Protein AF-A0A3D0NYT5-F1 (afdb_monomer)

Radius of gyration: 28.52 Å; Cα contacts (8 Å, |Δi|>4): 152; chains: 1; bounding box: 55×49×82 Å

Foldseek 3Di:
DCVVPVLQLVVLQVVLVVCVVVVPCLPSSLVSLVSSCVSPPPPLVSLQVNLLSCLVVVVLVSSLVSLVVQLVPPPDPVSVVSSVVSNVSSVVSNVVVVVVVCVVVPNPPPPPDDDDDPPQPDDDDDPPDDDDPVNVVVVVVVSVVVVVVVPDDDADVPDDDDDDDFPDWDDDPPDIDTD

Mean predicted aligned error: 15.42 Å

Structure (mmCIF, N/CA/C/O backbone):
data_AF-A0A3D0NYT5-F1
#
_entry.id   AF-A0A3D0NYT5-F1
#
loop_
_atom_site.group_PDB
_a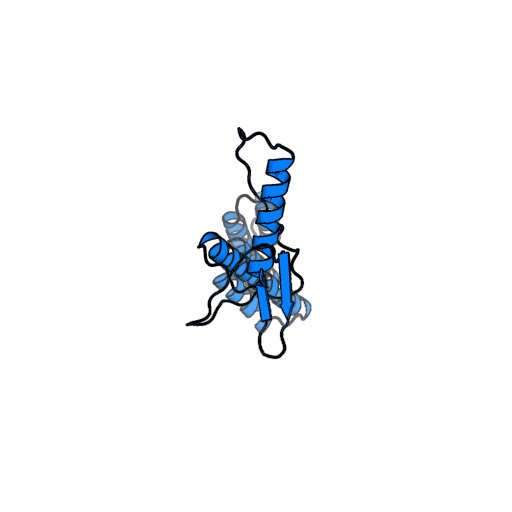tom_site.id
_atom_site.type_symbol
_atom_site.label_atom_id
_atom_site.label_alt_id
_atom_site.label_comp_id
_atom_site.label_asym_id
_atom_site.label_entity_id
_atom_site.label_seq_id
_atom_site.pdbx_PDB_ins_code
_atom_site.Cartn_x
_atom_site.Cartn_y
_atom_site.Cartn_z
_atom_site.occupancy
_atom_site.B_iso_or_equiv
_atom_site.auth_seq_id
_atom_site.auth_comp_id
_atom_site.auth_asym_id
_atom_site.auth_atom_id
_atom_site.pdbx_PDB_model_num
ATOM 1 N N . ALA A 1 1 ? 13.508 12.903 -19.537 1.00 66.12 1 ALA A N 1
ATOM 2 C CA . ALA A 1 1 ? 14.089 11.589 -19.187 1.00 66.12 1 ALA A CA 1
ATOM 3 C C . ALA A 1 1 ? 13.666 10.508 -20.185 1.00 66.12 1 ALA A C 1
ATOM 5 O O . ALA A 1 1 ? 14.510 10.083 -20.958 1.00 66.12 1 ALA A O 1
ATOM 6 N N . ILE A 1 2 ? 12.377 10.149 -20.274 1.00 76.25 2 ILE A N 1
ATOM 7 C CA . ILE A 1 2 ? 11.898 9.084 -21.183 1.00 76.25 2 ILE A CA 1
ATOM 8 C C . ILE A 1 2 ? 12.206 9.319 -22.673 1.00 76.25 2 ILE A C 1
ATOM 10 O O . ILE A 1 2 ? 12.531 8.376 -23.374 1.00 76.25 2 ILE A O 1
ATOM 14 N N . ALA A 1 3 ? 12.194 10.568 -23.157 1.00 78.88 3 ALA A N 1
ATOM 15 C CA . ALA A 1 3 ? 12.549 10.880 -24.547 1.00 78.88 3 ALA A CA 1
ATOM 16 C C . ALA A 1 3 ? 14.036 10.627 -24.871 1.00 78.88 3 ALA A C 1
ATOM 18 O O . ALA A 1 3 ? 14.381 10.404 -26.024 1.00 78.88 3 ALA A O 1
ATOM 19 N N . ALA A 1 4 ? 14.908 10.659 -23.857 1.00 81.19 4 ALA A N 1
ATOM 20 C CA . ALA A 1 4 ? 16.339 10.410 -24.019 1.00 81.19 4 ALA A CA 1
ATOM 21 C C . ALA A 1 4 ? 16.679 8.914 -23.919 1.00 81.19 4 ALA A C 1
ATOM 23 O O . ALA A 1 4 ? 17.608 8.455 -24.575 1.00 81.19 4 ALA A O 1
ATOM 24 N N . ASN A 1 5 ? 15.928 8.152 -23.115 1.00 85.00 5 ASN A N 1
ATOM 25 C CA . ASN A 1 5 ? 16.038 6.697 -23.049 1.00 85.00 5 ASN A CA 1
ATOM 26 C C . ASN A 1 5 ? 14.669 6.054 -22.737 1.00 85.00 5 ASN A C 1
ATOM 28 O O . ASN A 1 5 ? 14.320 5.892 -21.563 1.00 85.00 5 ASN A O 1
ATOM 32 N N . PRO A 1 6 ? 13.893 5.674 -23.770 1.00 88.25 6 PRO A N 1
ATOM 33 C CA . PRO A 1 6 ? 12.557 5.099 -23.596 1.00 88.25 6 PRO A CA 1
ATOM 34 C C . PRO A 1 6 ? 12.541 3.706 -22.957 1.00 88.25 6 PRO A C 1
ATOM 36 O O . PRO A 1 6 ? 11.493 3.251 -22.519 1.00 88.25 6 PRO A O 1
ATOM 39 N N . ASN A 1 7 ? 13.684 3.020 -22.890 1.00 91.50 7 ASN A N 1
ATOM 40 C CA . ASN A 1 7 ? 13.779 1.655 -22.368 1.00 91.50 7 ASN A CA 1
ATOM 41 C C . ASN A 1 7 ? 14.370 1.605 -20.952 1.00 91.50 7 ASN A C 1
ATOM 43 O O . ASN A 1 7 ? 14.786 0.540 -20.505 1.00 91.50 7 ASN A O 1
ATOM 47 N N . PHE A 1 8 ? 14.429 2.740 -20.248 1.00 93.69 8 PHE A N 1
ATOM 48 C CA . PHE A 1 8 ? 14.959 2.817 -18.888 1.00 93.69 8 PHE A CA 1
ATOM 49 C C . PHE A 1 8 ? 13.822 2.748 -17.848 1.00 93.69 8 PHE A C 1
ATOM 51 O O . PHE A 1 8 ? 13.139 3.761 -17.637 1.00 93.69 8 PHE A O 1
ATOM 58 N N . PRO A 1 9 ? 13.569 1.584 -17.213 1.00 93.44 9 PRO A N 1
ATOM 59 C CA . PRO A 1 9 ? 12.404 1.374 -16.349 1.00 93.44 9 PRO A CA 1
ATOM 60 C C . PRO A 1 9 ? 12.343 2.330 -15.151 1.00 93.44 9 PRO A C 1
ATOM 62 O O . PRO A 1 9 ? 11.259 2.764 -14.758 1.00 93.44 9 PRO A O 1
ATOM 65 N N . GLU A 1 10 ? 13.490 2.744 -14.624 1.00 93.94 10 GLU A N 1
ATOM 66 C CA . GLU A 1 10 ? 13.615 3.681 -13.509 1.00 93.94 10 GLU A CA 1
ATOM 67 C C . GLU A 1 10 ? 13.012 5.049 -13.843 1.00 93.94 10 GLU A C 1
ATOM 69 O O . GLU A 1 10 ? 12.455 5.705 -12.963 1.00 93.9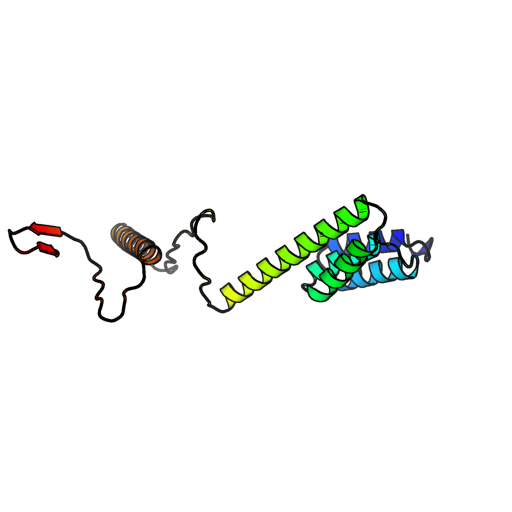4 10 GLU A O 1
ATOM 74 N N . SER A 1 11 ? 13.037 5.466 -15.117 1.00 94.38 11 SER A N 1
ATOM 75 C CA . SER A 1 11 ? 12.359 6.701 -15.540 1.00 94.38 11 SER A CA 1
ATOM 76 C C . SER A 1 11 ? 10.852 6.611 -15.330 1.00 94.38 11 SER A C 1
ATOM 78 O O . SER A 1 11 ? 10.230 7.582 -14.907 1.00 94.38 11 SER A O 1
ATOM 80 N N . TYR A 1 12 ? 10.261 5.449 -15.604 1.00 95.38 12 TYR A N 1
ATOM 81 C CA . TYR A 1 12 ? 8.833 5.220 -15.417 1.00 95.38 12 TYR A CA 1
ATOM 82 C C . TYR A 1 12 ? 8.475 5.030 -13.941 1.00 95.38 12 TYR A C 1
ATOM 84 O O . TYR A 1 12 ? 7.450 5.540 -13.503 1.00 95.38 12 TYR A O 1
ATOM 92 N N . SER A 1 13 ? 9.332 4.377 -13.151 1.00 94.69 13 SER A N 1
ATOM 93 C CA . SER A 1 13 ? 9.167 4.313 -11.690 1.00 94.69 13 SER A CA 1
ATOM 94 C C . SER A 1 13 ? 9.177 5.715 -11.059 1.00 94.69 13 SER A C 1
ATOM 96 O O . SER A 1 13 ? 8.292 6.046 -10.270 1.00 94.69 13 SER A O 1
ATOM 98 N N . LEU A 1 14 ? 10.090 6.596 -11.490 1.00 93.44 14 LEU A N 1
ATOM 99 C CA . LEU A 1 14 ? 10.115 7.990 -11.044 1.00 93.44 14 LEU A CA 1
ATOM 100 C C . LEU A 1 14 ? 8.858 8.766 -11.468 1.00 93.44 14 LEU A C 1
ATOM 102 O O . LEU A 1 14 ? 8.314 9.526 -10.669 1.00 93.44 14 LEU A O 1
ATOM 106 N N . LEU A 1 15 ? 8.373 8.576 -12.699 1.00 92.19 15 LEU A N 1
ATOM 107 C CA . LEU A 1 15 ? 7.118 9.191 -13.148 1.00 92.19 15 LEU A CA 1
ATOM 108 C C . LEU A 1 15 ? 5.922 8.712 -12.318 1.00 92.19 15 LEU A C 1
ATOM 110 O O . LEU A 1 15 ? 5.103 9.536 -11.919 1.00 92.19 15 LEU A O 1
ATOM 114 N N . ALA A 1 16 ? 5.856 7.417 -11.990 1.00 92.81 16 ALA A N 1
ATOM 115 C CA . ALA A 1 16 ? 4.823 6.875 -11.111 1.00 92.81 16 ALA A CA 1
ATOM 116 C C . ALA A 1 16 ? 4.857 7.530 -9.722 1.00 92.81 16 ALA A C 1
ATOM 118 O O . ALA A 1 16 ? 3.818 7.917 -9.188 1.00 92.81 16 ALA A O 1
ATOM 119 N N . PHE A 1 17 ? 6.054 7.714 -9.158 1.00 91.25 17 PHE A N 1
ATOM 120 C CA . PHE A 1 17 ? 6.232 8.415 -7.888 1.00 91.25 17 PHE A CA 1
ATOM 121 C C . PHE A 1 17 ? 5.785 9.884 -7.961 1.00 91.25 17 PHE A C 1
ATOM 123 O O . PHE A 1 17 ? 5.075 10.356 -7.076 1.00 91.25 17 PHE A O 1
ATOM 130 N N . ILE A 1 18 ? 6.147 10.607 -9.024 1.00 90.06 18 ILE A N 1
ATOM 131 C CA . ILE A 1 18 ? 5.744 12.009 -9.211 1.00 90.06 18 ILE A CA 1
ATOM 132 C C . ILE A 1 18 ? 4.220 12.132 -9.346 1.00 90.06 18 ILE A C 1
ATOM 134 O O . ILE A 1 18 ? 3.629 12.991 -8.690 1.00 90.06 18 ILE A O 1
ATOM 138 N N . ALA A 1 19 ? 3.590 11.275 -10.155 1.00 86.81 19 ALA A N 1
ATOM 139 C CA . ALA A 1 19 ? 2.136 11.239 -10.324 1.00 86.81 19 ALA A CA 1
ATOM 140 C C . ALA A 1 19 ? 1.421 10.958 -8.990 1.00 86.81 19 ALA A C 1
ATOM 142 O O . ALA A 1 19 ? 0.435 11.612 -8.653 1.00 86.81 19 ALA A O 1
ATOM 143 N N . LEU A 1 20 ? 1.983 10.062 -8.171 1.00 84.69 20 LEU A N 1
ATOM 144 C CA . LEU A 1 20 ? 1.479 9.778 -6.831 1.00 84.69 20 LEU A CA 1
ATOM 145 C C . LEU A 1 20 ? 1.577 10.990 -5.885 1.00 84.69 20 LEU A C 1
ATOM 147 O O . LEU A 1 20 ? 0.610 11.302 -5.192 1.00 84.69 20 LEU A O 1
ATOM 151 N N . VAL A 1 21 ? 2.727 11.670 -5.838 1.00 85.62 21 VAL A N 1
ATOM 152 C CA . VAL A 1 21 ? 2.960 12.816 -4.933 1.00 85.62 21 VAL A CA 1
ATOM 153 C C . VAL A 1 21 ? 2.085 14.014 -5.291 1.00 85.62 21 VAL A C 1
ATOM 155 O O . VAL A 1 21 ? 1.649 14.743 -4.403 1.00 85.62 21 VAL A O 1
ATOM 158 N N . ARG A 1 22 ? 1.785 14.206 -6.578 1.00 83.75 22 ARG A N 1
ATOM 159 C CA . ARG A 1 22 ? 0.875 15.263 -7.044 1.00 83.75 22 ARG A CA 1
ATOM 160 C C . ARG A 1 22 ? -0.592 15.005 -6.688 1.00 83.75 22 ARG A C 1
ATOM 162 O O . ARG A 1 22 ? -1.408 15.895 -6.878 1.00 83.75 22 ARG A O 1
ATOM 169 N N . ASN A 1 23 ? -0.895 13.835 -6.120 1.00 68.44 23 ASN A N 1
ATOM 170 C CA . ASN A 1 23 ? -2.204 13.424 -5.615 1.00 68.44 23 ASN A CA 1
ATOM 171 C C . ASN A 1 23 ? -3.345 13.485 -6.645 1.00 68.44 23 ASN A C 1
ATOM 173 O O . ASN A 1 23 ? -4.499 13.516 -6.229 1.00 68.44 23 ASN A O 1
ATOM 177 N N . ASP A 1 24 ? -3.041 13.465 -7.948 1.00 62.81 24 ASP A N 1
ATOM 178 C CA . ASP A 1 24 ? -4.072 13.697 -8.970 1.00 62.81 24 ASP A CA 1
ATOM 179 C C . ASP A 1 24 ? -4.210 12.619 -10.049 1.00 62.81 24 ASP A C 1
ATOM 181 O O . ASP A 1 24 ? -5.158 12.657 -10.817 1.00 62.81 24 ASP A O 1
ATOM 185 N N . GLU A 1 25 ? -3.355 11.596 -10.116 1.00 84.19 25 GLU A N 1
ATOM 186 C CA . GLU A 1 25 ? -3.477 10.599 -11.194 1.00 84.19 25 GLU A CA 1
ATOM 187 C C . GLU A 1 25 ? -2.989 9.213 -10.730 1.00 84.19 25 GLU A C 1
ATOM 189 O O . GLU A 1 25 ? -1.977 8.690 -11.198 1.00 84.19 25 GLU A O 1
ATOM 194 N N . ILE A 1 26 ? -3.689 8.584 -9.769 1.00 91.50 26 ILE A N 1
ATOM 195 C CA . ILE A 1 26 ? -3.338 7.218 -9.310 1.00 91.50 26 ILE A CA 1
ATOM 196 C C . ILE A 1 26 ? -3.324 6.234 -10.493 1.00 91.50 26 ILE A C 1
ATOM 198 O O . ILE A 1 26 ? -2.475 5.344 -10.547 1.00 91.50 26 ILE A O 1
ATOM 202 N N . ASP A 1 27 ? -4.227 6.413 -11.456 1.00 93.31 27 ASP A N 1
ATOM 203 C CA . ASP A 1 27 ? -4.284 5.585 -12.658 1.00 93.31 27 ASP A CA 1
ATOM 204 C C . ASP A 1 27 ? -3.079 5.790 -13.587 1.00 93.31 27 ASP A C 1
ATOM 206 O O . ASP A 1 27 ? -2.534 4.802 -14.088 1.00 93.31 27 ASP A O 1
ATOM 210 N N . ASP A 1 28 ? -2.576 7.017 -13.734 1.00 93.06 28 ASP A N 1
ATOM 211 C CA . ASP A 1 28 ? -1.367 7.266 -14.527 1.00 93.06 28 ASP A CA 1
ATOM 212 C C . ASP A 1 28 ? -0.118 6.751 -13.817 1.00 93.06 28 ASP A C 1
ATOM 214 O O . ASP A 1 28 ? 0.749 6.139 -14.448 1.00 93.06 28 ASP A O 1
ATOM 218 N N . ALA A 1 29 ? -0.058 6.872 -12.486 1.00 95.19 29 ALA A N 1
ATOM 219 C CA . ALA A 1 29 ? 0.996 6.245 -11.694 1.00 95.19 29 ALA A CA 1
ATOM 220 C C . ALA A 1 29 ? 1.027 4.720 -11.906 1.00 95.19 29 ALA A C 1
ATOM 222 O O . ALA A 1 29 ? 2.095 4.134 -12.119 1.00 95.19 29 ALA A O 1
ATOM 223 N N . ILE A 1 30 ? -0.147 4.077 -11.921 1.00 96.62 30 ILE A N 1
ATOM 224 C CA . ILE A 1 30 ? -0.291 2.652 -12.245 1.00 96.62 30 ILE A CA 1
ATOM 225 C C . ILE A 1 30 ? 0.164 2.373 -13.689 1.00 96.62 30 ILE A C 1
ATOM 227 O O . ILE A 1 30 ? 0.866 1.388 -13.937 1.00 96.62 30 ILE A O 1
ATOM 231 N N . GLY A 1 31 ? -0.188 3.226 -14.652 1.00 95.94 31 GLY A N 1
ATOM 232 C CA . GLY A 1 31 ? 0.257 3.109 -16.044 1.00 95.94 31 GLY A CA 1
ATOM 233 C C . GLY A 1 31 ? 1.782 3.167 -16.191 1.00 95.94 31 GLY A C 1
ATOM 234 O O . GLY A 1 31 ? 2.390 2.335 -16.880 1.00 95.94 31 GLY A O 1
ATOM 235 N N . HIS A 1 32 ? 2.423 4.100 -15.490 1.00 96.00 32 HIS A N 1
ATOM 236 C CA . HIS A 1 32 ? 3.872 4.252 -15.478 1.00 96.00 32 HIS A CA 1
ATOM 237 C C . HIS A 1 32 ? 4.570 3.046 -14.839 1.00 96.00 32 HIS A C 1
ATOM 239 O O . HIS A 1 32 ? 5.443 2.451 -15.475 1.00 96.00 32 HIS A O 1
ATOM 245 N N . ILE A 1 33 ? 4.150 2.594 -13.652 1.00 97.50 33 ILE A N 1
ATOM 246 C CA . ILE A 1 33 ? 4.797 1.436 -13.012 1.00 97.50 33 ILE A CA 1
ATOM 247 C C . ILE A 1 33 ? 4.585 0.139 -13.811 1.00 97.50 33 ILE A C 1
ATOM 249 O O . ILE A 1 33 ? 5.490 -0.690 -13.901 1.00 97.50 33 ILE A O 1
ATOM 253 N N . ARG A 1 34 ? 3.434 -0.027 -14.481 1.00 97.44 34 ARG A N 1
ATOM 254 C CA . ARG A 1 34 ? 3.200 -1.153 -15.406 1.00 97.44 34 ARG A CA 1
ATOM 255 C C . ARG A 1 34 ? 4.152 -1.126 -16.596 1.00 97.44 34 ARG A C 1
ATOM 257 O O . ARG A 1 34 ? 4.545 -2.181 -17.091 1.00 97.44 34 ARG A O 1
ATOM 264 N N . THR A 1 35 ? 4.530 0.062 -17.056 1.00 97.06 35 THR A N 1
ATOM 265 C CA . THR A 1 35 ? 5.542 0.209 -18.107 1.00 97.06 35 THR A CA 1
ATOM 266 C C . THR A 1 35 ? 6.927 -0.176 -17.583 1.00 97.06 35 THR A C 1
ATOM 268 O O . THR A 1 35 ? 7.614 -0.953 -18.242 1.00 97.06 35 THR A O 1
ATOM 271 N N . ALA A 1 36 ? 7.294 0.249 -16.367 1.00 97.44 36 ALA A N 1
ATOM 272 C CA . ALA A 1 36 ? 8.536 -0.179 -15.713 1.00 97.44 36 ALA A CA 1
ATOM 273 C C . ALA A 1 36 ? 8.616 -1.712 -15.566 1.00 97.44 36 ALA A C 1
ATOM 275 O O . ALA A 1 36 ? 9.628 -2.317 -15.915 1.00 97.44 36 ALA A O 1
ATOM 276 N N . LEU A 1 37 ? 7.523 -2.358 -15.143 1.00 97.12 37 LEU A N 1
ATOM 277 C CA . LEU A 1 37 ? 7.421 -3.821 -15.036 1.00 97.12 37 LEU A CA 1
ATOM 278 C C . LEU A 1 37 ? 7.518 -4.543 -16.382 1.00 97.12 37 LEU A C 1
ATOM 280 O O . LEU A 1 37 ? 8.052 -5.646 -16.446 1.00 97.12 37 LEU A O 1
ATOM 284 N N . ARG A 1 38 ? 7.017 -3.944 -17.466 1.00 97.44 38 ARG A N 1
ATOM 285 C CA . ARG A 1 38 ? 7.150 -4.516 -18.813 1.00 97.44 38 ARG A CA 1
ATOM 286 C C . ARG A 1 38 ? 8.600 -4.499 -19.293 1.00 97.44 38 ARG A C 1
ATOM 288 O O . ARG A 1 38 ? 9.027 -5.434 -19.960 1.00 97.44 38 ARG A O 1
ATOM 295 N N . LEU A 1 39 ? 9.331 -3.436 -18.958 1.00 97.12 39 LEU A N 1
ATOM 296 C CA . LEU A 1 39 ? 10.748 -3.271 -19.288 1.00 97.12 39 LEU A CA 1
ATOM 297 C C . LEU A 1 39 ? 11.664 -4.104 -18.376 1.00 97.12 39 LEU A C 1
ATOM 299 O O . LEU A 1 39 ? 12.730 -4.526 -18.812 1.00 97.12 39 LEU A O 1
ATOM 303 N N . SER A 1 40 ? 11.245 -4.376 -17.136 1.00 96.75 40 SER A N 1
ATOM 304 C CA . SER A 1 40 ? 11.959 -5.232 -16.180 1.00 96.75 40 SER A CA 1
ATOM 305 C C . SER A 1 40 ? 11.017 -6.280 -15.559 1.00 96.75 40 SER A C 1
ATOM 307 O O . SER A 1 40 ? 10.575 -6.128 -14.412 1.00 96.75 40 SER A O 1
ATOM 309 N N . PRO A 1 41 ? 10.670 -7.347 -16.309 1.00 95.12 41 PRO A N 1
ATOM 310 C CA . PRO A 1 41 ? 9.813 -8.410 -15.798 1.00 95.12 41 PRO A CA 1
ATOM 311 C C . PRO A 1 41 ? 10.457 -9.104 -14.594 1.00 95.12 41 PRO A C 1
ATOM 313 O O . PRO A 1 41 ? 11.637 -9.441 -14.621 1.00 95.12 41 PRO A O 1
ATOM 316 N N . GLY A 1 42 ? 9.678 -9.332 -13.537 1.00 93.19 42 GLY A N 1
ATOM 317 C CA . GLY A 1 42 ? 10.165 -9.972 -12.310 1.00 93.19 42 GLY A CA 1
ATOM 318 C C . GLY A 1 42 ? 10.854 -9.027 -11.323 1.00 93.19 42 GLY A C 1
ATOM 319 O O . GLY A 1 42 ? 11.322 -9.486 -10.285 1.00 93.19 42 GLY A O 1
ATO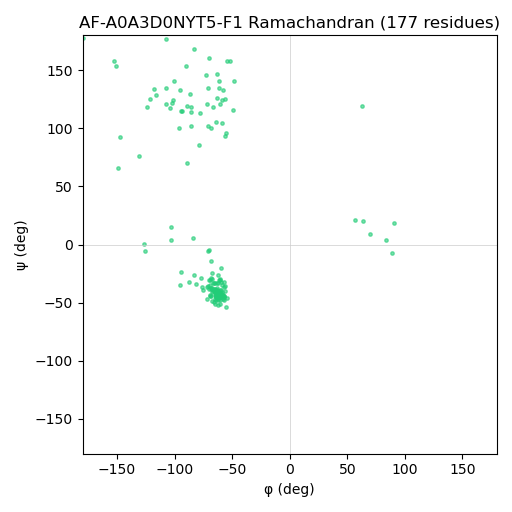M 320 N N . ASN A 1 43 ? 10.893 -7.717 -11.592 1.00 97.00 43 ASN A N 1
ATOM 321 C CA . ASN A 1 43 ? 11.359 -6.750 -10.604 1.00 97.00 43 ASN A CA 1
ATOM 322 C C . ASN A 1 43 ? 10.363 -6.649 -9.436 1.00 97.00 43 ASN A C 1
ATOM 324 O O . ASN A 1 43 ? 9.334 -5.972 -9.509 1.00 97.00 43 ASN A O 1
ATOM 328 N N . GLU A 1 44 ? 10.696 -7.326 -8.341 1.00 97.94 44 GLU A N 1
ATOM 329 C CA . GLU A 1 44 ? 9.862 -7.426 -7.143 1.00 97.94 44 GLU A CA 1
ATOM 330 C C . GLU A 1 44 ? 9.586 -6.058 -6.509 1.00 97.94 44 GLU A C 1
ATOM 332 O O . GLU A 1 44 ? 8.504 -5.831 -5.968 1.00 97.94 44 GLU A O 1
ATOM 337 N N . ASN A 1 45 ? 10.515 -5.104 -6.628 1.00 96.94 45 ASN A N 1
ATOM 338 C CA . ASN A 1 45 ? 10.311 -3.763 -6.092 1.00 96.94 45 ASN A CA 1
ATOM 339 C C . ASN A 1 45 ? 9.220 -3.003 -6.844 1.00 96.94 45 ASN A C 1
ATOM 341 O O . ASN A 1 45 ? 8.384 -2.381 -6.189 1.00 96.94 45 ASN A O 1
ATOM 345 N N . TYR A 1 46 ? 9.169 -3.112 -8.174 1.00 98.00 46 TYR A N 1
ATOM 346 C CA . TYR A 1 46 ? 8.092 -2.509 -8.962 1.00 98.00 46 TYR A CA 1
ATOM 347 C C . TYR A 1 46 ? 6.753 -3.223 -8.760 1.00 98.00 46 TYR A C 1
ATOM 349 O O . TYR A 1 46 ? 5.703 -2.584 -8.805 1.00 98.00 46 TYR A O 1
ATOM 357 N N . MET A 1 47 ? 6.764 -4.534 -8.491 1.00 98.06 47 MET A N 1
ATOM 358 C CA . MET A 1 47 ? 5.547 -5.258 -8.105 1.00 98.06 47 MET A CA 1
ATOM 359 C C . MET A 1 47 ? 4.991 -4.746 -6.770 1.00 98.06 47 MET A C 1
ATOM 361 O O . MET A 1 47 ? 3.779 -4.579 -6.635 1.00 98.06 47 MET A O 1
ATOM 365 N N . LEU A 1 48 ? 5.864 -4.457 -5.798 1.00 98.44 48 LEU A N 1
ATOM 366 C CA . LEU A 1 48 ? 5.473 -3.872 -4.513 1.00 98.44 48 LEU A CA 1
ATOM 367 C C . LEU A 1 48 ? 5.025 -2.410 -4.634 1.00 98.44 48 LEU A C 1
ATOM 369 O O . LEU A 1 48 ? 4.081 -2.016 -3.951 1.00 98.44 48 LEU A O 1
ATOM 373 N N . ASP A 1 49 ? 5.642 -1.624 -5.519 1.00 97.38 49 ASP A N 1
ATOM 374 C CA . ASP A 1 49 ? 5.174 -0.268 -5.838 1.00 97.38 49 ASP A CA 1
ATOM 375 C C . ASP A 1 49 ? 3.759 -0.306 -6.427 1.00 97.38 49 ASP A C 1
ATOM 377 O O . ASP A 1 49 ? 2.871 0.422 -5.978 1.00 97.38 49 ASP A O 1
ATOM 381 N N . LEU A 1 50 ? 3.519 -1.213 -7.381 1.00 98.06 50 LEU A N 1
ATOM 382 C CA . LEU A 1 50 ? 2.198 -1.423 -7.969 1.00 98.06 50 LEU A CA 1
ATOM 383 C C . LEU A 1 50 ? 1.172 -1.854 -6.907 1.00 98.06 50 LEU A C 1
ATOM 385 O O . LEU A 1 50 ? 0.071 -1.307 -6.876 1.00 98.06 50 LEU A O 1
ATOM 389 N N . ALA A 1 51 ? 1.535 -2.765 -6.000 1.00 98.12 51 ALA A N 1
ATOM 390 C CA . ALA A 1 51 ? 0.674 -3.165 -4.886 1.00 98.12 51 ALA A CA 1
ATOM 391 C C . ALA A 1 51 ? 0.283 -1.970 -3.995 1.00 98.12 51 ALA A C 1
ATOM 393 O O . ALA A 1 51 ? -0.891 -1.791 -3.669 1.00 98.12 51 ALA A O 1
ATOM 394 N N . GLY A 1 52 ? 1.247 -1.111 -3.647 1.00 96.25 52 GLY A N 1
ATOM 395 C CA . GLY A 1 52 ? 0.988 0.113 -2.886 1.00 96.25 52 GLY A CA 1
ATOM 396 C C . GLY A 1 52 ? 0.034 1.073 -3.605 1.00 96.25 52 GLY A C 1
ATOM 397 O O . GLY A 1 52 ? -0.883 1.612 -2.982 1.00 96.25 52 GLY A O 1
ATOM 398 N N . LEU A 1 53 ? 0.199 1.246 -4.921 1.00 96.12 53 LEU A N 1
ATOM 399 C CA . LEU A 1 53 ? -0.681 2.085 -5.743 1.00 96.12 53 LEU A CA 1
ATOM 400 C C . LEU A 1 53 ? -2.120 1.546 -5.796 1.00 96.12 53 LEU A C 1
ATOM 402 O O . LEU A 1 53 ? -3.057 2.322 -5.605 1.00 96.12 53 LEU A O 1
ATOM 406 N N . HIS A 1 54 ? -2.310 0.231 -5.962 1.00 97.38 54 HIS A N 1
ATOM 407 C CA . HIS A 1 54 ? -3.638 -0.394 -5.877 1.00 97.38 54 HIS A CA 1
ATOM 408 C C . HIS A 1 54 ? -4.274 -0.194 -4.489 1.00 97.38 54 HIS A C 1
ATOM 410 O O . HIS A 1 54 ? -5.453 0.152 -4.395 1.00 97.38 54 HIS A O 1
ATOM 416 N N . GLY A 1 55 ? -3.482 -0.282 -3.413 1.00 96.44 55 GLY A N 1
ATOM 417 C CA . GLY A 1 55 ? -3.945 0.012 -2.055 1.00 96.44 55 GLY A CA 1
ATOM 418 C C . GLY A 1 55 ? -4.475 1.441 -1.908 1.00 96.44 55 GLY A C 1
ATOM 419 O O . GLY A 1 55 ? -5.549 1.649 -1.344 1.00 96.44 55 GLY A O 1
ATOM 420 N N . ARG A 1 56 ? -3.783 2.434 -2.484 1.00 92.31 56 ARG A N 1
ATOM 421 C CA . ARG A 1 56 ? -4.263 3.829 -2.499 1.00 92.31 56 ARG A CA 1
ATOM 422 C C . ARG A 1 56 ? -5.492 4.035 -3.381 1.00 92.31 56 ARG A C 1
ATOM 424 O O . ARG A 1 56 ? -6.330 4.866 -3.047 1.00 92.31 56 ARG A O 1
ATOM 431 N N . LYS A 1 57 ? -5.637 3.253 -4.456 1.00 94.12 57 LYS A N 1
ATOM 432 C CA . LYS A 1 57 ? -6.850 3.213 -5.290 1.00 94.12 57 LYS A CA 1
ATOM 433 C C . LYS A 1 57 ? -8.051 2.561 -4.577 1.00 94.12 57 LYS A C 1
ATOM 435 O O . LYS A 1 57 ? -9.152 2.562 -5.116 1.00 94.12 57 LYS A O 1
ATOM 440 N N . ARG A 1 58 ? -7.860 2.021 -3.364 1.00 94.69 58 ARG A N 1
ATOM 441 C CA . ARG A 1 58 ? -8.833 1.192 -2.623 1.00 94.69 58 ARG A CA 1
ATOM 442 C C . ARG A 1 58 ? -9.164 -0.133 -3.322 1.00 94.69 58 ARG A C 1
ATOM 444 O O . ARG A 1 58 ? -10.173 -0.759 -3.010 1.00 94.69 58 ARG A O 1
ATOM 451 N N . ASP A 1 59 ? -8.297 -0.577 -4.228 1.00 97.25 59 ASP A N 1
ATOM 452 C CA . ASP A 1 59 ? -8.333 -1.906 -4.835 1.00 97.25 59 ASP A CA 1
ATOM 453 C C . ASP A 1 59 ? -7.515 -2.873 -3.965 1.00 97.25 59 ASP A C 1
ATOM 455 O O . ASP A 1 59 ? -6.381 -3.252 -4.270 1.00 97.25 59 ASP A O 1
ATOM 459 N N . PHE A 1 60 ? -8.060 -3.165 -2.782 1.00 97.94 60 PHE A N 1
ATOM 460 C CA . PHE A 1 60 ? -7.338 -3.880 -1.729 1.00 97.94 60 PHE A CA 1
ATOM 461 C C . PHE A 1 60 ? -7.046 -5.339 -2.089 1.00 97.94 60 PHE A C 1
ATOM 463 O O . PHE A 1 60 ? -6.024 -5.873 -1.653 1.00 97.94 60 PHE A O 1
ATOM 470 N N . ASP A 1 61 ? -7.902 -5.969 -2.893 1.00 98.12 61 ASP A N 1
ATOM 471 C CA . ASP A 1 61 ? -7.742 -7.366 -3.299 1.00 98.12 61 ASP A CA 1
ATOM 472 C C . ASP A 1 61 ? -6.523 -7.535 -4.209 1.00 98.12 61 ASP A C 1
ATOM 474 O O . ASP A 1 61 ? -5.652 -8.367 -3.938 1.00 98.12 61 ASP A O 1
ATOM 478 N N . GLU A 1 62 ? -6.395 -6.690 -5.236 1.00 98.06 62 GLU A N 1
ATOM 479 C CA . GLU A 1 62 ? -5.246 -6.733 -6.141 1.00 98.06 62 GLU A CA 1
ATOM 480 C C . GLU A 1 62 ? -3.948 -6.335 -5.427 1.00 98.06 62 GLU A C 1
ATOM 482 O O . GLU A 1 62 ? -2.907 -6.977 -5.604 1.00 98.06 62 GLU A O 1
ATOM 487 N N . ALA A 1 63 ? -4.012 -5.32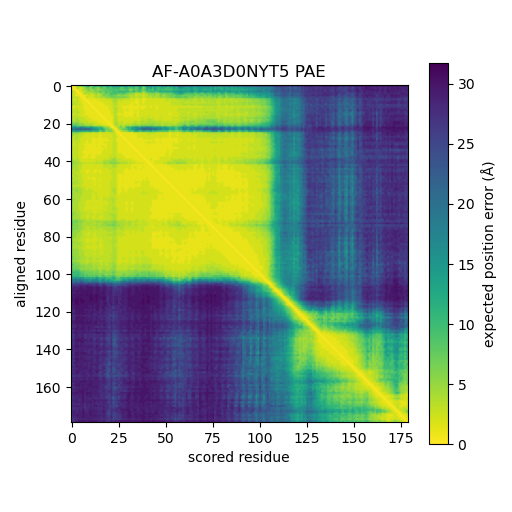8 -4.550 1.00 98.56 63 ALA A N 1
ATOM 488 C CA . ALA A 1 63 ? -2.879 -4.909 -3.733 1.00 98.56 63 ALA A CA 1
ATOM 489 C C . ALA A 1 63 ? -2.332 -6.059 -2.870 1.00 98.56 63 ALA A C 1
ATOM 491 O O . ALA A 1 63 ? -1.123 -6.319 -2.863 1.00 98.56 63 ALA A O 1
ATOM 492 N N . LYS A 1 64 ? -3.218 -6.790 -2.178 1.00 98.62 64 LYS A N 1
ATOM 493 C CA . LYS A 1 64 ? -2.833 -7.963 -1.381 1.00 98.62 64 LYS A CA 1
ATOM 494 C C . LYS A 1 64 ? -2.285 -9.074 -2.259 1.00 98.62 64 LYS A C 1
ATOM 496 O O . LYS A 1 64 ? -1.213 -9.590 -1.959 1.00 98.62 64 LYS A O 1
ATOM 501 N N . ARG A 1 65 ? -2.954 -9.406 -3.367 1.00 98.62 65 ARG A N 1
ATOM 502 C CA . ARG A 1 65 ? -2.518 -10.470 -4.283 1.00 98.62 65 ARG A CA 1
ATOM 503 C C . ARG A 1 65 ? -1.083 -10.252 -4.769 1.00 98.62 65 ARG A C 1
ATOM 505 O O . ARG A 1 65 ? -0.278 -11.185 -4.748 1.00 98.62 65 ARG A O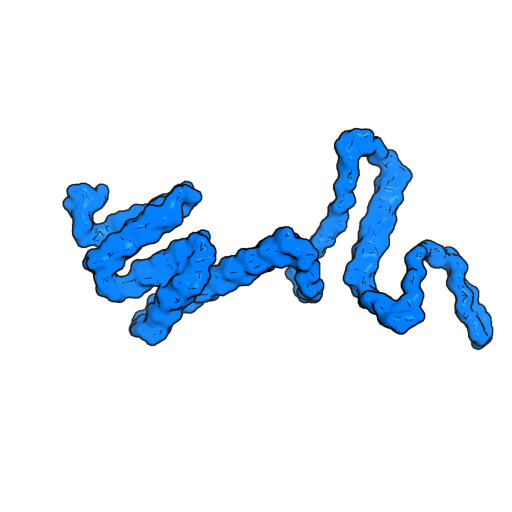 1
ATOM 512 N N . LEU A 1 66 ? -0.754 -9.028 -5.185 1.00 98.31 66 LEU A N 1
ATOM 513 C CA . LEU A 1 66 ? 0.585 -8.661 -5.649 1.00 98.31 66 LEU A CA 1
ATOM 514 C C . LEU A 1 66 ? 1.629 -8.765 -4.528 1.00 98.31 66 LEU A C 1
ATOM 516 O O . LEU A 1 66 ? 2.655 -9.425 -4.705 1.00 98.31 66 LEU A O 1
ATOM 520 N N . ALA A 1 67 ? 1.364 -8.157 -3.368 1.00 98.50 67 ALA A N 1
ATOM 521 C CA . ALA A 1 67 ? 2.312 -8.149 -2.256 1.00 98.50 67 ALA A CA 1
ATOM 522 C C . ALA A 1 67 ? 2.495 -9.538 -1.615 1.00 98.50 67 ALA A C 1
ATOM 524 O O . ALA A 1 67 ? 3.611 -9.895 -1.244 1.00 98.50 67 ALA A O 1
ATOM 525 N N . GLU A 1 68 ? 1.445 -10.361 -1.543 1.00 98.50 68 GLU A N 1
ATOM 526 C CA . GLU A 1 68 ? 1.541 -11.758 -1.104 1.00 98.50 68 GLU A CA 1
ATOM 527 C C . GLU A 1 68 ? 2.357 -12.610 -2.072 1.00 98.50 68 GLU A C 1
ATOM 529 O O . GLU A 1 68 ? 3.127 -13.463 -1.628 1.00 98.50 68 GLU A O 1
ATOM 534 N N . GLY A 1 69 ? 2.196 -12.386 -3.380 1.00 98.06 69 GLY A N 1
ATOM 535 C CA . GLY A 1 69 ? 3.005 -13.040 -4.405 1.00 98.06 69 GLY A CA 1
ATOM 536 C C . GLY A 1 69 ? 4.490 -12.806 -4.151 1.00 98.06 69 GLY A C 1
ATOM 537 O O . GLY A 1 69 ? 5.234 -13.767 -3.963 1.00 98.06 69 GLY A O 1
ATOM 538 N N . VAL A 1 70 ? 4.887 -11.535 -4.019 1.00 98.31 70 VAL A N 1
ATOM 539 C CA . VAL A 1 70 ? 6.274 -11.160 -3.704 1.00 98.31 70 VAL A CA 1
ATOM 540 C C . VAL A 1 70 ? 6.710 -11.725 -2.351 1.00 98.31 70 VAL A C 1
ATOM 542 O O . VAL A 1 70 ? 7.777 -12.316 -2.251 1.00 98.31 70 VAL A O 1
ATOM 545 N N . TYR A 1 71 ? 5.889 -11.624 -1.301 1.00 98.38 71 TYR A N 1
ATOM 546 C CA . TYR A 1 71 ? 6.240 -12.147 0.024 1.00 98.38 71 TYR A CA 1
ATOM 547 C C . TYR A 1 71 ? 6.560 -13.651 0.010 1.00 98.38 71 TYR A C 1
ATOM 549 O O . TYR A 1 71 ? 7.444 -14.098 0.747 1.00 98.38 71 TYR A O 1
ATOM 557 N N . LYS A 1 72 ? 5.852 -14.433 -0.815 1.00 97.88 72 LYS A N 1
ATOM 558 C CA . LYS A 1 72 ? 6.049 -15.884 -0.945 1.00 97.88 72 LYS A CA 1
ATOM 559 C C . LYS A 1 72 ? 7.307 -16.221 -1.749 1.00 97.88 72 LYS A C 1
ATOM 561 O O . LYS A 1 72 ? 8.014 -17.151 -1.364 1.00 97.88 72 LYS A O 1
ATOM 566 N N . THR A 1 73 ? 7.601 -15.479 -2.819 1.00 96.88 73 THR A N 1
ATOM 567 C CA . THR A 1 73 ? 8.691 -15.805 -3.759 1.00 96.88 73 THR A CA 1
ATOM 568 C C . THR A 1 73 ? 10.020 -15.114 -3.464 1.00 96.88 73 THR A C 1
ATOM 570 O O . THR A 1 73 ? 11.057 -15.646 -3.858 1.00 96.88 73 THR A O 1
ATOM 573 N N . ALA A 1 74 ? 10.007 -13.972 -2.768 1.00 96.75 74 ALA A N 1
ATOM 574 C CA . ALA A 1 74 ? 11.185 -13.130 -2.572 1.00 96.75 74 ALA A CA 1
ATOM 575 C C . ALA A 1 74 ? 12.307 -13.866 -1.848 1.00 96.75 74 ALA A C 1
ATOM 577 O O . ALA A 1 74 ? 12.146 -14.303 -0.709 1.00 96.75 74 ALA A O 1
ATOM 578 N N . GLN A 1 75 ? 13.467 -13.969 -2.493 1.00 96.81 75 GLN A N 1
ATOM 579 C CA . GLN A 1 75 ? 14.660 -14.560 -1.885 1.00 96.81 75 GLN A CA 1
ATOM 580 C C . GLN A 1 75 ? 15.385 -13.555 -0.983 1.00 96.81 75 GLN A C 1
ATOM 582 O O . GLN A 1 75 ? 15.909 -13.939 0.061 1.00 96.81 75 GLN A O 1
ATOM 587 N N . ASP A 1 76 ? 15.362 -12.269 -1.345 1.00 97.19 76 ASP A N 1
ATOM 588 C CA . ASP A 1 76 ? 15.950 -11.194 -0.546 1.00 97.19 76 ASP A CA 1
ATOM 589 C C . ASP A 1 76 ? 15.097 -10.923 0.716 1.00 97.19 76 ASP A C 1
ATOM 591 O O . ASP A 1 76 ? 13.916 -10.555 0.607 1.00 97.19 76 ASP A O 1
ATOM 595 N N . PRO A 1 77 ? 15.666 -11.061 1.932 1.00 97.50 77 PRO A N 1
ATOM 596 C CA . PRO A 1 77 ? 14.972 -10.749 3.180 1.00 97.50 77 PRO A CA 1
ATOM 597 C C . PRO A 1 77 ? 14.440 -9.312 3.258 1.00 97.50 77 PRO A C 1
ATOM 599 O O . PRO A 1 77 ? 13.391 -9.083 3.868 1.00 97.50 77 PRO A O 1
ATOM 602 N N . ASN A 1 78 ? 15.118 -8.344 2.636 1.00 97.88 78 ASN A N 1
ATOM 603 C CA . ASN A 1 78 ? 14.689 -6.946 2.618 1.00 97.88 78 ASN A CA 1
ATOM 604 C C . ASN A 1 78 ? 13.429 -6.773 1.770 1.00 97.88 78 ASN A C 1
ATOM 606 O O . ASN A 1 78 ? 12.472 -6.135 2.210 1.00 97.88 78 ASN A O 1
ATOM 610 N N . VAL A 1 79 ? 13.385 -7.406 0.594 1.00 98.00 79 VAL A N 1
ATOM 611 C CA . VAL A 1 79 ? 12.199 -7.406 -0.274 1.00 98.00 79 VAL A CA 1
ATOM 612 C C . VAL A 1 79 ? 11.035 -8.113 0.415 1.00 98.00 79 VAL A C 1
ATOM 614 O O . VAL A 1 79 ? 9.922 -7.589 0.440 1.00 98.00 79 VAL A O 1
ATOM 617 N N . ARG A 1 80 ? 11.285 -9.255 1.066 1.00 98.38 80 ARG A N 1
ATOM 618 C CA . ARG A 1 80 ? 10.259 -9.964 1.845 1.00 98.38 80 ARG A CA 1
ATOM 619 C C . ARG A 1 80 ? 9.715 -9.111 2.997 1.00 98.38 80 ARG A C 1
ATOM 621 O O . ARG A 1 80 ? 8.507 -9.088 3.234 1.00 98.38 80 ARG A O 1
ATOM 628 N N . THR A 1 81 ? 10.589 -8.395 3.702 1.00 98.50 81 THR A N 1
ATOM 629 C CA . THR A 1 81 ? 10.199 -7.468 4.778 1.00 98.50 81 THR A CA 1
ATOM 630 C C . THR A 1 81 ? 9.360 -6.322 4.227 1.00 98.50 81 THR A C 1
ATOM 632 O O . THR A 1 81 ? 8.290 -6.032 4.758 1.00 98.50 81 THR A O 1
ATOM 635 N N . ARG A 1 82 ? 9.778 -5.735 3.104 1.00 98.12 82 ARG A N 1
ATOM 636 C CA . ARG A 1 82 ? 9.024 -4.688 2.413 1.00 98.12 82 ARG A CA 1
ATOM 637 C C . ARG A 1 82 ? 7.641 -5.178 1.980 1.00 98.12 82 ARG A C 1
ATOM 639 O O . ARG A 1 82 ? 6.657 -4.481 2.209 1.00 98.12 82 ARG A O 1
ATOM 646 N N . ALA A 1 83 ? 7.544 -6.387 1.428 1.00 98.50 83 ALA A N 1
ATOM 647 C CA . ALA A 1 83 ? 6.273 -7.004 1.056 1.00 98.50 83 ALA A CA 1
ATOM 648 C C . ALA A 1 83 ? 5.331 -7.149 2.259 1.00 98.50 83 ALA A C 1
ATOM 650 O O . ALA A 1 83 ? 4.154 -6.802 2.171 1.00 98.50 83 ALA A O 1
ATOM 651 N N . ARG A 1 84 ? 5.861 -7.575 3.414 1.00 98.56 84 ARG A N 1
ATOM 652 C CA . ARG A 1 84 ? 5.103 -7.625 4.672 1.00 98.56 84 ARG A CA 1
ATOM 653 C C . ARG A 1 84 ? 4.591 -6.243 5.083 1.00 98.56 84 ARG A C 1
ATOM 655 O O . ARG A 1 84 ? 3.421 -6.129 5.432 1.00 98.56 84 ARG A O 1
ATOM 662 N N . SER A 1 85 ? 5.426 -5.207 5.011 1.00 98.50 85 SER A N 1
ATOM 663 C CA . SER A 1 85 ? 5.008 -3.836 5.330 1.00 98.50 85 SER A CA 1
ATOM 664 C C . SER A 1 85 ? 3.908 -3.335 4.392 1.00 98.50 85 SER A C 1
ATOM 666 O O . SER A 1 85 ? 2.947 -2.724 4.852 1.00 98.50 85 SER A O 1
ATOM 668 N N . VAL A 1 86 ? 3.990 -3.638 3.091 1.00 98.31 86 VAL A N 1
ATOM 669 C CA . VAL A 1 86 ? 2.915 -3.307 2.139 1.00 98.31 86 VAL A CA 1
ATOM 670 C C . VAL A 1 86 ? 1.616 -4.027 2.511 1.00 98.31 86 VAL A C 1
ATOM 672 O O . VAL A 1 86 ? 0.569 -3.389 2.552 1.00 98.31 86 VAL A O 1
ATOM 675 N N . LEU A 1 87 ? 1.666 -5.320 2.849 1.00 98.62 87 LEU A N 1
ATOM 676 C CA . LEU A 1 87 ? 0.481 -6.082 3.267 1.00 98.62 87 LEU A CA 1
ATOM 677 C C . LEU A 1 87 ? -0.183 -5.511 4.523 1.00 98.62 87 LEU A C 1
ATOM 679 O O . LEU A 1 87 ? -1.414 -5.444 4.590 1.00 98.62 87 LEU A O 1
ATOM 683 N N . GLN A 1 88 ? 0.619 -5.091 5.503 1.00 98.25 88 GLN A N 1
ATOM 684 C CA . GLN A 1 88 ? 0.123 -4.426 6.708 1.00 98.25 88 GLN A CA 1
ATOM 685 C C . GLN A 1 88 ? -0.564 -3.107 6.346 1.00 98.25 88 GLN A C 1
ATOM 687 O O . GLN A 1 88 ? -1.745 -2.946 6.641 1.00 98.25 88 GLN A O 1
ATOM 692 N N . ASN A 1 89 ? 0.111 -2.240 5.587 1.00 96.50 89 ASN A N 1
ATOM 693 C CA . ASN A 1 89 ? -0.443 -0.954 5.161 1.00 96.50 89 ASN A CA 1
ATOM 694 C C . ASN A 1 89 ? -1.761 -1.109 4.386 1.00 96.50 89 ASN A C 1
ATOM 696 O O . ASN A 1 89 ? -2.717 -0.382 4.636 1.00 96.50 89 ASN A O 1
ATOM 700 N N . VAL A 1 90 ? -1.839 -2.065 3.456 1.00 97.62 90 VAL A N 1
ATOM 701 C CA . VAL A 1 90 ? -3.060 -2.334 2.677 1.00 97.62 90 VAL A CA 1
ATOM 702 C C . VAL A 1 90 ? -4.190 -2.829 3.579 1.00 97.62 90 VAL A C 1
ATOM 704 O O . VAL A 1 90 ? -5.334 -2.408 3.420 1.00 97.62 90 VAL A O 1
ATOM 707 N N . SER A 1 91 ? -3.882 -3.693 4.547 1.00 96.88 91 SER A N 1
ATOM 708 C CA . SER A 1 91 ? -4.872 -4.194 5.506 1.00 96.88 91 SER A CA 1
ATOM 709 C C . SER A 1 91 ? -5.391 -3.085 6.423 1.00 96.88 91 SER A C 1
ATOM 711 O O . SER A 1 91 ? -6.589 -3.033 6.700 1.00 96.88 91 SER A O 1
ATOM 713 N N . ASP A 1 92 ? -4.517 -2.178 6.855 1.00 96.19 92 ASP A N 1
ATOM 714 C CA . ASP A 1 92 ? -4.884 -1.033 7.688 1.00 96.19 92 ASP A CA 1
ATOM 715 C C . ASP A 1 92 ? -5.742 -0.028 6.915 1.00 96.19 92 ASP A C 1
ATOM 717 O O . ASP A 1 92 ? -6.782 0.409 7.418 1.00 96.19 92 ASP A O 1
ATOM 721 N N . LEU A 1 93 ? -5.364 0.275 5.666 1.00 93.75 93 LEU A N 1
ATOM 722 C CA . LEU A 1 93 ? -6.163 1.103 4.762 1.00 93.75 93 LEU A CA 1
ATOM 723 C C . LEU A 1 93 ? -7.545 0.489 4.533 1.00 93.75 93 LEU A C 1
ATOM 725 O O . LEU A 1 93 ? -8.542 1.204 4.619 1.00 93.75 93 LEU A O 1
ATOM 729 N N . GLN A 1 94 ? -7.630 -0.824 4.307 1.00 95.44 94 GLN A N 1
ATOM 730 C CA . GLN A 1 94 ? -8.908 -1.507 4.130 1.00 95.44 94 GLN A CA 1
ATOM 731 C C . GLN A 1 94 ? -9.796 -1.382 5.371 1.00 95.44 94 GLN A C 1
ATOM 733 O O . GLN A 1 94 ? -10.936 -0.932 5.246 1.00 95.44 94 GLN A O 1
ATOM 738 N N . ARG A 1 95 ? -9.269 -1.703 6.561 1.00 94.75 95 ARG A N 1
ATOM 739 C CA . ARG A 1 95 ? -10.007 -1.595 7.833 1.00 94.75 95 ARG A CA 1
ATOM 740 C C . ARG A 1 95 ? -10.491 -0.176 8.093 1.00 94.75 95 ARG A C 1
ATOM 742 O O . ARG A 1 95 ? -11.605 0.025 8.567 1.00 94.75 95 ARG A O 1
ATOM 749 N N . TYR A 1 96 ? -9.654 0.819 7.805 1.00 90.31 96 TYR A N 1
ATOM 750 C CA . TYR A 1 96 ? -10.050 2.220 7.898 1.00 90.31 96 TYR A CA 1
ATOM 751 C C . TYR A 1 96 ? -11.224 2.517 6.959 1.00 90.31 96 TYR A C 1
ATOM 753 O O . TYR A 1 96 ? -12.240 3.051 7.392 1.00 90.31 96 TYR A O 1
ATOM 761 N N . SER A 1 97 ? -11.117 2.075 5.709 1.00 90.75 97 SER A N 1
ATOM 762 C CA . SER A 1 97 ? -12.124 2.269 4.669 1.00 90.75 97 SER A CA 1
ATOM 763 C C . SER A 1 97 ? -13.472 1.595 4.984 1.00 90.75 97 SER A C 1
ATOM 765 O O . SER A 1 97 ? -14.523 2.106 4.600 1.00 90.75 97 SER A O 1
ATOM 767 N N . GLU A 1 98 ? -13.440 0.449 5.670 1.00 89.19 98 GLU A N 1
ATOM 768 C CA . GLU A 1 98 ? -14.614 -0.294 6.137 1.00 89.19 98 GLU A CA 1
ATOM 769 C C . GLU A 1 98 ? -15.279 0.436 7.299 1.00 89.19 98 GLU A C 1
ATOM 771 O O . GLU A 1 98 ? -16.476 0.699 7.240 1.00 89.19 98 GLU A O 1
ATOM 776 N N . ARG A 1 99 ? -14.494 0.878 8.291 1.00 86.88 99 ARG A N 1
ATOM 777 C CA . ARG A 1 99 ? -15.007 1.704 9.389 1.00 86.88 99 ARG A CA 1
ATOM 778 C C . ARG A 1 99 ? -15.667 2.979 8.882 1.00 86.88 99 ARG A C 1
ATOM 780 O O . ARG A 1 99 ? -16.751 3.317 9.336 1.00 86.88 99 ARG A O 1
ATOM 787 N N . GLU A 1 100 ? -15.052 3.680 7.931 1.00 83.31 100 GLU A N 1
ATOM 788 C CA . GLU A 1 100 ? -15.672 4.860 7.316 1.00 83.31 100 GLU A CA 1
ATOM 789 C C . GLU A 1 100 ? -17.041 4.543 6.702 1.00 83.31 100 GLU A C 1
ATOM 791 O O . GLU A 1 100 ? -17.974 5.330 6.848 1.00 83.31 100 GLU A O 1
ATOM 796 N N . ARG A 1 101 ? -17.186 3.381 6.051 1.00 81.62 101 ARG A N 1
ATOM 797 C CA . ARG A 1 101 ? -18.469 2.929 5.492 1.00 81.62 101 ARG A CA 1
ATOM 798 C C . ARG A 1 101 ? -19.479 2.576 6.580 1.00 81.62 101 ARG A C 1
ATOM 800 O O . ARG A 1 101 ? -20.650 2.888 6.408 1.00 81.62 101 ARG A O 1
ATOM 807 N N . GLU A 1 102 ? -19.053 1.970 7.684 1.00 77.56 102 GLU A N 1
ATOM 808 C CA . GLU A 1 102 ? -19.920 1.689 8.840 1.00 77.56 102 GLU A CA 1
ATOM 809 C C . GLU A 1 102 ? -20.443 2.987 9.473 1.00 77.56 102 GLU A C 1
ATOM 811 O O . GLU A 1 102 ? -21.646 3.121 9.707 1.00 77.56 102 GLU A O 1
ATOM 816 N N . PHE A 1 103 ? -19.560 3.977 9.658 1.00 66.81 103 PHE A N 1
ATOM 817 C CA . PHE A 1 103 ? -19.924 5.303 10.160 1.00 66.81 103 PHE A CA 1
ATOM 818 C C . PHE A 1 103 ? -20.853 6.053 9.200 1.00 66.81 103 PHE A C 1
ATOM 820 O O . PHE A 1 103 ? -21.856 6.612 9.641 1.00 66.81 103 PHE A O 1
ATOM 827 N N . ALA A 1 104 ? -20.564 6.036 7.895 1.00 71.31 104 ALA A N 1
ATOM 828 C CA . ALA A 1 104 ? -21.424 6.644 6.879 1.00 71.31 104 ALA A CA 1
ATOM 829 C C . ALA A 1 104 ? -22.765 5.901 6.717 1.00 71.31 104 ALA A C 1
ATOM 831 O O . ALA A 1 104 ? -23.772 6.510 6.370 1.00 71.31 104 ALA A O 1
ATOM 832 N N . GLY A 1 105 ? -22.789 4.595 6.993 1.00 61.69 105 GLY A N 1
ATOM 833 C CA . GLY A 1 105 ? -23.968 3.733 6.927 1.00 61.69 105 GLY A CA 1
ATOM 834 C C . GLY A 1 105 ? -24.850 3.751 8.180 1.00 61.69 105 GLY A C 1
ATOM 835 O O . GLY A 1 105 ? -25.791 2.964 8.257 1.00 61.69 105 GLY A O 1
ATOM 836 N N . GLY A 1 106 ? -24.558 4.606 9.169 1.00 53.25 106 GLY A N 1
ATOM 837 C CA . GLY A 1 106 ? -25.366 4.754 10.386 1.00 53.25 106 GLY A CA 1
ATOM 838 C C . GLY A 1 106 ? -25.318 3.559 11.343 1.00 53.25 106 GLY A C 1
ATOM 839 O O . GLY A 1 106 ? -26.078 3.520 12.312 1.00 53.25 106 GLY A O 1
ATOM 840 N N . GLN A 1 107 ? -24.432 2.586 11.114 1.00 46.28 107 GLN A N 1
ATOM 841 C CA . GLN A 1 107 ? -24.207 1.512 12.070 1.00 46.28 107 GLN A CA 1
ATOM 842 C C . GLN A 1 107 ? -23.183 1.989 13.093 1.00 46.28 107 GLN A C 1
ATOM 844 O O . GLN A 1 107 ? -21.979 2.024 12.847 1.00 46.28 107 GLN A O 1
ATOM 849 N N . SER A 1 108 ? -23.682 2.367 14.267 1.00 48.41 108 SER A N 1
ATOM 850 C CA . SER A 1 108 ? -22.883 2.485 15.481 1.00 48.41 108 SER A CA 1
ATOM 851 C C . SER A 1 108 ? -22.195 1.142 15.738 1.00 48.41 108 SER A C 1
ATOM 853 O O . SER A 1 108 ? -22.796 0.240 16.322 1.00 48.41 108 SER A O 1
ATOM 855 N N . GLY A 1 109 ? -20.960 0.991 15.252 1.00 46.28 109 GLY A N 1
ATOM 856 C CA . GLY A 1 109 ? -20.123 -0.174 15.528 1.00 46.28 109 GLY A CA 1
ATOM 857 C C . GLY A 1 109 ? -19.986 -0.410 17.037 1.00 46.28 109 GLY A C 1
ATOM 858 O O . GLY A 1 109 ? -20.208 0.517 17.827 1.00 46.28 109 GLY A O 1
ATOM 859 N N . PRO A 1 110 ? -19.656 -1.643 17.460 1.00 43.91 110 PRO A N 1
ATOM 860 C CA . PRO A 1 110 ? -19.542 -1.965 18.872 1.00 43.91 110 PRO A CA 1
ATOM 861 C C . PRO A 1 110 ? -18.501 -1.043 19.501 1.00 43.91 110 PRO A C 1
ATOM 863 O O . PRO A 1 110 ? -17.432 -0.822 18.933 1.00 43.91 110 PRO A O 1
ATOM 866 N N . ASP A 1 111 ? -18.867 -0.473 20.645 1.00 45.25 111 ASP A N 1
ATOM 867 C CA . ASP A 1 111 ? -18.026 0.382 21.470 1.00 45.25 111 ASP A CA 1
ATOM 868 C C . ASP A 1 111 ? -16.746 -0.398 21.804 1.00 45.25 111 ASP A C 1
ATOM 870 O O . ASP A 1 111 ? -16.740 -1.278 22.667 1.00 45.25 111 ASP A O 1
ATOM 874 N N . VAL A 1 112 ? -15.684 -0.179 21.020 1.00 45.16 112 VAL A N 1
ATOM 875 C CA . VAL A 1 112 ? -14.384 -0.795 21.273 1.00 45.16 112 VAL A CA 1
ATOM 876 C C . VAL A 1 112 ? -13.854 -0.103 22.513 1.00 45.16 112 VAL A C 1
ATOM 878 O O . VAL A 1 112 ? -13.413 1.046 22.463 1.00 45.16 112 VAL A O 1
ATOM 881 N N . GLY A 1 113 ? -13.984 -0.815 23.629 1.00 44.72 113 GLY A N 1
ATOM 882 C CA . GLY A 1 113 ? -13.443 -0.429 24.913 1.00 44.72 113 GLY A CA 1
ATOM 883 C C . GLY A 1 113 ? -11.980 -0.011 24.806 1.00 44.72 113 GLY A C 1
ATOM 884 O O . GLY A 1 113 ? -11.190 -0.619 24.089 1.00 44.72 113 GLY A O 1
ATOM 885 N N . GLU A 1 114 ? -11.689 1.034 25.575 1.00 47.78 114 GLU A N 1
ATOM 886 C CA . GLU A 1 114 ? -10.386 1.452 26.087 1.00 47.78 114 GLU A CA 1
ATOM 887 C C . GLU A 1 114 ? -9.322 1.850 25.047 1.00 47.78 114 GLU A C 1
ATOM 889 O O . GLU A 1 114 ? -8.833 1.053 24.258 1.00 47.78 114 GLU A O 1
ATOM 894 N N . SER A 1 115 ? -8.887 3.116 25.146 1.00 42.94 115 SER A N 1
ATOM 895 C CA . SER A 1 115 ? -7.736 3.771 24.484 1.00 42.94 115 SER A CA 1
ATOM 896 C C . SER A 1 115 ? -7.920 4.469 23.120 1.00 42.94 115 SER A C 1
ATOM 898 O O . SER A 1 115 ? -6.938 4.842 22.482 1.00 42.94 115 SER A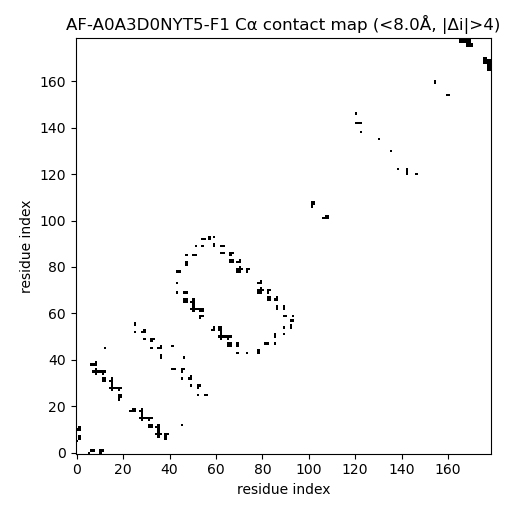 O 1
ATOM 900 N N . GLY A 1 116 ? -9.153 4.802 22.722 1.00 43.59 116 GLY A N 1
ATOM 901 C CA . GLY A 1 116 ? -9.415 5.850 21.716 1.00 43.59 116 GLY A CA 1
ATOM 902 C C . GLY A 1 116 ? -9.588 7.246 22.343 1.00 43.59 116 GLY A C 1
ATOM 903 O O . GLY A 1 116 ? -10.004 7.329 23.504 1.00 43.59 116 GLY A O 1
ATOM 904 N N . PRO A 1 117 ? -9.306 8.357 21.623 1.00 38.75 117 PRO A N 1
ATOM 905 C CA . PRO A 1 117 ? -9.602 9.696 22.130 1.00 38.75 117 PRO A CA 1
ATOM 906 C C . PRO A 1 117 ? -11.091 9.764 22.470 1.00 38.75 117 PRO A C 1
ATOM 908 O O . PRO A 1 117 ? -11.938 9.421 21.641 1.00 38.75 117 PRO A O 1
ATOM 911 N N . ARG A 1 118 ? -11.405 10.145 23.717 1.00 47.06 118 ARG A N 1
ATOM 912 C CA . ARG A 1 118 ? -12.784 10.270 24.202 1.00 47.06 118 ARG A CA 1
ATOM 913 C C . ARG A 1 118 ? -13.570 11.098 23.188 1.00 47.06 118 ARG A C 1
ATOM 915 O O . ARG A 1 118 ? -13.246 12.265 22.978 1.00 47.06 118 ARG A O 1
ATOM 922 N N . ARG A 1 119 ? -14.577 10.493 22.547 1.00 52.81 119 ARG A N 1
ATOM 923 C CA . ARG A 1 119 ? -15.519 11.217 21.686 1.00 52.81 119 ARG A CA 1
ATOM 924 C C . ARG A 1 119 ? -16.177 12.287 22.553 1.00 52.81 119 ARG A C 1
ATOM 926 O O . ARG A 1 119 ? -16.996 11.942 23.400 1.00 52.81 119 ARG A O 1
ATOM 933 N N . GLN A 1 120 ? -15.785 13.547 22.385 1.00 50.91 120 GLN A N 1
ATOM 934 C CA . GLN A 1 120 ? -16.485 14.653 23.027 1.00 50.91 120 GLN A CA 1
ATOM 935 C C . GLN A 1 120 ? -17.909 14.681 22.468 1.00 50.91 120 GLN A C 1
ATOM 937 O O . GLN A 1 120 ? -18.103 14.680 21.252 1.00 50.91 120 GLN A O 1
ATOM 942 N N . SER A 1 121 ? -18.900 14.648 23.353 1.00 52.53 121 SER A N 1
ATOM 943 C CA . SER A 1 121 ? -20.278 14.982 23.014 1.00 52.53 121 SER A CA 1
ATOM 944 C C . SER A 1 121 ? -20.304 16.457 22.616 1.00 52.53 121 SER A C 1
ATOM 946 O O . SER A 1 121 ? -20.134 17.330 23.466 1.00 52.53 121 SER A O 1
ATOM 948 N N . VAL A 1 122 ? -20.435 16.731 21.319 1.00 57.53 122 VAL A N 1
ATOM 949 C CA . VAL A 1 122 ? -20.599 18.093 20.807 1.00 57.53 122 VAL A CA 1
ATOM 950 C C . VAL A 1 122 ? -22.091 18.347 20.666 1.00 57.53 122 VAL A C 1
ATOM 952 O O . VAL A 1 122 ? -22.755 17.699 19.861 1.00 57.53 122 VAL A O 1
ATOM 955 N N . VAL A 1 123 ? -22.608 19.290 21.447 1.00 60.53 123 VAL A N 1
ATOM 956 C CA . VAL A 1 123 ? -23.966 19.806 21.274 1.00 60.53 123 VAL A CA 1
ATOM 957 C C . VAL A 1 123 ? -23.897 20.926 20.240 1.00 60.53 123 VAL A C 1
ATOM 959 O O . VAL A 1 123 ? -23.235 21.937 20.464 1.00 60.53 123 VAL A O 1
ATOM 962 N N . VAL A 1 124 ? -24.526 20.724 19.082 1.00 62.75 124 VAL A N 1
ATOM 963 C CA . VAL A 1 124 ? -24.615 21.747 18.033 1.00 62.75 124 VAL A CA 1
ATOM 964 C C . VAL A 1 124 ? -25.818 22.632 18.336 1.00 62.75 124 VAL A C 1
ATOM 966 O O . VAL A 1 124 ? -26.945 22.144 18.371 1.00 62.75 124 VAL A O 1
ATOM 969 N N . VAL A 1 125 ? -25.570 23.921 18.555 1.00 65.81 125 VAL A N 1
ATOM 970 C CA . VAL A 1 125 ? -26.603 24.944 18.768 1.00 65.81 125 VAL A CA 1
ATOM 971 C C . VAL A 1 125 ? -26.800 25.718 17.463 1.00 65.81 125 VAL A C 1
ATOM 973 O O . VAL A 1 125 ? -25.834 25.948 16.730 1.00 65.81 125 VAL A O 1
ATOM 976 N N . GLY A 1 126 ? -28.048 26.060 17.129 1.00 69.12 126 GLY A N 1
ATOM 977 C CA . GLY A 1 126 ? -28.370 26.803 15.907 1.00 69.12 126 GLY A CA 1
ATOM 978 C C . GLY A 1 126 ? -27.741 28.199 15.906 1.00 69.12 126 GLY A C 1
ATOM 979 O O . GLY A 1 126 ? -27.617 28.822 16.954 1.00 69.12 126 GLY A O 1
ATOM 980 N N . ALA A 1 127 ? -27.355 28.703 14.729 1.00 58.97 127 ALA A N 1
ATOM 981 C CA . ALA A 1 127 ? -26.644 29.982 14.589 1.00 58.97 127 ALA A CA 1
ATOM 982 C C . ALA A 1 127 ? -27.420 31.206 15.124 1.00 58.97 127 ALA A C 1
ATOM 984 O O . ALA A 1 127 ? -26.799 32.218 15.436 1.00 58.97 127 ALA A O 1
ATOM 985 N N . ASP A 1 128 ? -28.745 31.092 15.254 1.00 66.75 128 ASP A N 1
ATOM 986 C CA . ASP A 1 128 ? -29.647 32.161 15.699 1.00 66.75 128 ASP A CA 1
ATOM 987 C C . ASP A 1 128 ? -30.116 31.998 17.163 1.00 66.75 128 ASP A C 1
ATOM 989 O O . ASP A 1 128 ? -30.954 32.766 17.634 1.00 66.75 128 ASP A O 1
ATOM 993 N N . GLU A 1 129 ? -29.624 30.989 17.892 1.00 68.81 129 GLU A N 1
ATOM 994 C CA . GLU A 1 129 ? -30.036 30.710 19.273 1.00 68.81 129 GLU A CA 1
ATOM 995 C C . GLU A 1 129 ? -29.080 31.390 20.270 1.00 68.81 129 GLU A C 1
ATOM 997 O O . GLU A 1 129 ? -27.892 31.068 20.346 1.00 68.81 129 GLU A O 1
ATOM 1002 N N . GLU A 1 130 ? -29.588 32.357 21.044 1.00 70.56 130 GLU A N 1
ATOM 1003 C CA . GLU A 1 130 ? -28.801 33.038 22.077 1.00 70.56 130 GLU A CA 1
ATOM 1004 C C . GLU A 1 130 ? -28.439 32.073 23.218 1.00 70.56 130 GLU A C 1
ATOM 1006 O O . GLU A 1 130 ? -29.296 31.550 23.933 1.00 70.56 130 GLU A O 1
ATOM 1011 N N . LEU A 1 131 ? -27.137 31.862 23.420 1.00 74.81 131 LEU A N 1
ATOM 1012 C CA . LEU A 1 131 ? -26.599 31.052 24.511 1.00 74.81 131 LEU A CA 1
ATOM 1013 C C . LEU A 1 131 ? -26.597 31.844 25.824 1.00 74.81 131 LEU A C 1
ATOM 1015 O O . LEU A 1 131 ? -25.592 32.445 26.205 1.00 74.81 131 LEU A O 1
ATOM 1019 N N . THR A 1 132 ? -27.726 31.827 26.532 1.00 84.88 132 THR A N 1
ATOM 1020 C CA . THR A 1 132 ? -27.794 32.313 27.918 1.00 84.88 132 THR A CA 1
ATOM 1021 C C . THR A 1 132 ? -27.058 31.370 28.872 1.00 84.88 132 THR A C 1
ATOM 1023 O O . THR A 1 132 ? -26.821 30.198 28.565 1.00 84.88 132 THR A O 1
ATOM 1026 N N . GLU A 1 133 ? -26.696 31.859 30.061 1.00 82.62 133 GLU A N 1
ATOM 1027 C CA . GLU A 1 133 ? -26.008 31.044 31.067 1.00 82.62 133 GLU A CA 1
ATOM 1028 C C . GLU A 1 133 ? -26.885 29.873 31.548 1.00 82.62 133 GLU A C 1
ATOM 1030 O O . GLU A 1 133 ? -26.395 28.757 31.732 1.00 82.62 133 GLU A O 1
ATOM 1035 N N . GLU A 1 134 ? -28.194 30.092 31.691 1.00 84.50 134 GLU A N 1
ATOM 1036 C CA . GLU A 1 134 ? -29.167 29.041 31.986 1.00 84.50 134 GLU A CA 1
ATOM 1037 C C . GLU A 1 134 ? -29.233 28.002 30.866 1.00 84.50 134 GLU A C 1
ATOM 1039 O O . GLU A 1 134 ? -29.212 26.801 31.145 1.00 84.50 134 GLU A O 1
ATOM 1044 N N . LYS A 1 135 ? -29.257 28.441 29.601 1.00 80.00 135 LYS A N 1
ATOM 1045 C CA . LYS A 1 135 ? -29.310 27.527 28.457 1.00 80.00 135 LYS A CA 1
ATOM 1046 C C . LYS A 1 135 ? -28.035 26.701 28.343 1.00 80.00 135 LYS A C 1
ATOM 1048 O O . LYS A 1 135 ? -28.090 25.505 28.068 1.00 80.00 135 LYS A O 1
ATOM 1053 N N . LEU A 1 136 ? -26.886 27.310 28.622 1.00 80.00 136 LEU A N 1
ATOM 1054 C CA . LEU A 1 136 ? -25.605 26.616 28.644 1.00 80.00 136 LEU A CA 1
ATOM 1055 C C . LEU A 1 136 ? -25.557 25.550 29.750 1.00 80.00 136 LEU A C 1
ATOM 1057 O O . LEU A 1 136 ? -25.077 24.444 29.507 1.00 80.00 136 LEU A O 1
ATOM 1061 N N . LYS A 1 137 ? -26.101 25.848 30.939 1.00 82.31 137 LYS A N 1
ATOM 1062 C CA . LYS A 1 137 ? -26.244 24.870 32.034 1.00 82.31 137 LYS A CA 1
ATOM 1063 C C . LYS A 1 137 ? -27.174 23.718 31.652 1.00 82.31 137 LYS A C 1
ATOM 1065 O O . LYS A 1 137 ? -26.845 22.567 31.924 1.00 82.31 137 LYS A O 1
ATOM 1070 N N . GLU A 1 138 ? -28.292 24.009 30.992 1.00 81.31 138 GLU A N 1
ATOM 1071 C CA . GLU A 1 138 ? -29.228 22.990 30.506 1.00 81.31 138 GLU A CA 1
ATOM 1072 C C . GLU A 1 138 ? -28.568 22.058 29.474 1.00 81.31 138 GLU A C 1
ATOM 1074 O O . GLU A 1 138 ? -28.635 20.835 29.605 1.00 81.31 138 GLU A O 1
ATOM 1079 N N . LEU A 1 139 ? -27.867 22.622 28.483 1.00 78.94 139 LEU A N 1
ATOM 1080 C CA . LEU A 1 139 ? -27.166 21.850 27.451 1.00 78.94 139 LEU A CA 1
ATOM 1081 C C . LEU A 1 139 ? -26.018 21.018 28.038 1.00 78.94 139 LEU A C 1
ATOM 1083 O O . LEU A 1 139 ? -25.821 19.873 27.630 1.00 78.94 139 LEU A O 1
ATOM 1087 N N . ALA A 1 140 ? -25.287 21.561 29.015 1.00 79.19 140 ALA A N 1
ATOM 1088 C CA . ALA A 1 140 ? -24.232 20.8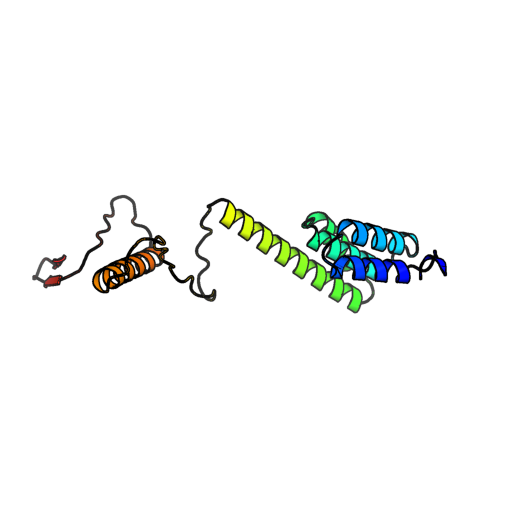37 29.718 1.00 79.19 140 ALA A CA 1
ATOM 1089 C C . ALA A 1 140 ? -24.792 19.640 30.506 1.00 79.19 140 ALA A C 1
ATOM 1091 O O . ALA A 1 140 ? -24.262 18.534 30.390 1.00 79.19 140 ALA A O 1
ATOM 1092 N N . ALA A 1 141 ? -25.893 19.833 31.239 1.00 78.31 141 ALA A N 1
ATOM 1093 C CA . ALA A 1 141 ? -26.563 18.759 31.971 1.00 78.31 141 ALA A CA 1
ATOM 1094 C C . ALA A 1 141 ? -27.109 17.667 31.030 1.00 78.31 141 ALA A C 1
ATOM 1096 O O . ALA A 1 141 ? -26.992 16.474 31.317 1.00 78.31 141 ALA A O 1
ATOM 1097 N N . ALA A 1 142 ? -27.662 18.056 29.876 1.00 76.25 142 ALA A N 1
ATOM 1098 C CA . ALA A 1 142 ? -28.132 17.114 28.862 1.00 76.25 142 ALA A CA 1
ATOM 1099 C C . ALA A 1 142 ? -26.982 16.286 28.256 1.00 76.25 142 ALA A C 1
ATOM 1101 O O . ALA A 1 142 ? -27.101 15.064 28.132 1.00 76.25 142 ALA A O 1
ATOM 1102 N N . ALA A 1 143 ? -25.852 16.924 27.934 1.00 72.94 143 ALA A N 1
ATOM 1103 C CA . ALA A 1 143 ? -24.667 16.247 27.406 1.00 72.94 143 ALA A CA 1
ATOM 1104 C C . ALA A 1 143 ? -24.043 15.274 28.423 1.00 72.94 143 ALA A C 1
ATOM 1106 O O . ALA A 1 143 ? -23.619 14.172 28.065 1.00 72.94 143 ALA A O 1
ATOM 1107 N N . GLU A 1 144 ? -24.018 15.648 29.705 1.00 79.44 144 GLU A N 1
ATOM 1108 C CA . GLU A 1 144 ? -23.551 14.778 30.788 1.00 79.44 144 GLU A CA 1
ATOM 1109 C C . GLU A 1 144 ? -24.430 13.527 30.924 1.00 79.44 144 GLU A C 1
ATOM 1111 O O . GLU A 1 144 ? -23.921 12.403 30.987 1.00 79.44 144 GLU A O 1
ATOM 1116 N N . LEU A 1 145 ? -25.753 13.701 30.877 1.00 72.44 145 LEU A N 1
ATOM 1117 C CA . LEU A 1 145 ? -26.702 12.591 30.925 1.00 72.44 145 LEU A CA 1
ATOM 1118 C C . LEU A 1 145 ? -26.551 11.645 29.722 1.00 72.44 145 LEU A C 1
ATOM 1120 O O . LEU A 1 145 ? -26.626 10.422 29.873 1.00 72.44 145 LEU A O 1
ATOM 1124 N N . GLU A 1 146 ? -26.322 12.186 28.525 1.00 73.69 146 GLU A N 1
ATOM 1125 C CA . GLU A 1 146 ? -26.067 11.389 27.322 1.00 73.69 146 GLU A CA 1
ATOM 1126 C C . GLU A 1 146 ? -24.782 10.556 27.457 1.00 73.69 146 GLU A C 1
ATOM 1128 O O . GLU A 1 146 ? -24.779 9.355 27.165 1.00 73.69 146 GLU A O 1
ATOM 1133 N N . SER A 1 147 ? -23.709 11.167 27.967 1.00 72.50 147 SER A N 1
ATOM 1134 C CA . SER A 1 147 ? -22.435 10.492 28.234 1.00 72.50 147 SER A CA 1
ATOM 1135 C C . SER A 1 147 ? -22.608 9.311 29.196 1.00 72.50 147 SER A C 1
ATOM 1137 O O . SER A 1 147 ? -22.156 8.198 28.908 1.00 72.50 147 SER A O 1
ATOM 1139 N N . LEU A 1 148 ? -23.339 9.512 30.298 1.00 72.12 148 LEU A N 1
ATOM 1140 C CA . LEU A 1 148 ? -23.649 8.449 31.257 1.00 72.12 148 LEU A CA 1
ATOM 1141 C C . LEU A 1 148 ? -24.442 7.312 30.600 1.00 72.12 148 LEU A C 1
ATOM 1143 O O . LEU A 1 148 ? -24.097 6.140 30.757 1.00 72.12 148 LEU A O 1
ATOM 1147 N N . ASN A 1 149 ? -25.459 7.635 29.797 1.00 69.88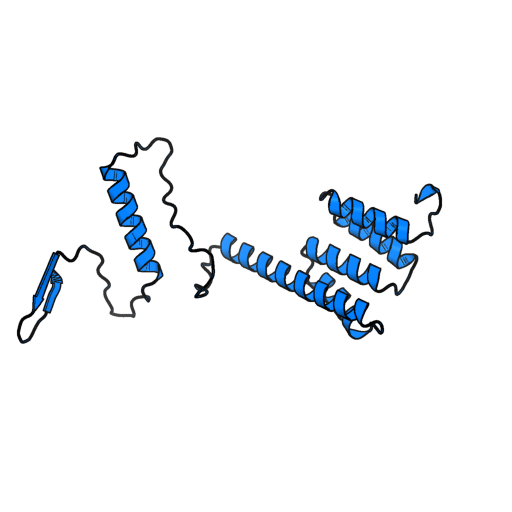 149 ASN A N 1
ATOM 1148 C CA . ASN A 1 149 ? -26.270 6.631 29.106 1.00 69.88 149 ASN A CA 1
ATOM 1149 C C . ASN A 1 149 ? -25.480 5.777 28.107 1.00 69.88 149 ASN A C 1
ATOM 1151 O O . ASN A 1 149 ? -25.874 4.635 27.865 1.00 69.88 149 ASN A O 1
ATOM 1155 N N . ARG A 1 150 ? -24.373 6.286 27.552 1.00 69.44 150 ARG A N 1
ATOM 1156 C CA . ARG A 1 150 ? -23.504 5.500 26.666 1.00 69.44 150 ARG A CA 1
ATOM 1157 C C . ARG A 1 150 ? -22.745 4.404 27.419 1.00 69.44 150 ARG A C 1
ATOM 1159 O O . ARG A 1 150 ? -22.595 3.311 26.885 1.00 69.44 150 ARG A O 1
ATOM 1166 N N . VAL A 1 151 ? -22.285 4.682 28.641 1.00 73.50 151 VAL A N 1
ATOM 1167 C CA . VAL A 1 151 ? -21.484 3.735 29.444 1.00 73.50 151 VAL A CA 1
ATOM 1168 C C . VAL A 1 151 ? -22.368 2.732 30.193 1.00 73.50 151 VAL A C 1
ATOM 1170 O O . VAL A 1 151 ? -21.949 1.615 30.499 1.00 73.50 151 VAL A O 1
ATOM 1173 N N . LEU A 1 152 ? -23.617 3.099 30.485 1.00 75.81 152 LEU A N 1
ATOM 1174 C CA . LEU A 1 152 ? -24.559 2.206 31.151 1.00 75.81 152 LEU A CA 1
ATOM 1175 C C . LEU A 1 152 ? -25.017 1.079 30.213 1.00 75.81 152 LEU A C 1
ATOM 1177 O O . LEU A 1 152 ? -25.443 1.313 29.082 1.00 75.81 152 LEU A O 1
ATOM 1181 N N . ARG A 1 153 ? -25.032 -0.163 30.721 1.00 84.00 153 ARG A N 1
ATOM 1182 C CA . ARG A 1 153 ? -25.590 -1.326 29.999 1.00 84.00 153 ARG A CA 1
ATOM 1183 C C . ARG A 1 153 ? -27.012 -1.046 29.509 1.00 84.00 153 ARG A C 1
ATOM 1185 O O . ARG A 1 153 ? -27.715 -0.244 30.110 1.00 84.00 153 ARG A O 1
ATOM 1192 N N . LYS A 1 154 ? -27.509 -1.746 28.492 1.00 80.56 154 LYS A N 1
ATOM 1193 C CA . LYS A 1 154 ? -28.920 -1.609 28.074 1.00 80.56 154 LYS A CA 1
ATOM 1194 C C . LYS A 1 154 ? -29.877 -2.272 29.092 1.00 80.56 154 LYS A C 1
ATOM 1196 O O . LYS A 1 154 ? -29.487 -3.280 29.695 1.00 80.56 154 LYS A O 1
ATOM 1201 N N . PRO A 1 155 ? -31.093 -1.728 29.317 1.00 82.19 155 PRO A N 1
ATOM 1202 C CA . PRO A 1 155 ? -32.121 -2.399 30.115 1.00 82.19 155 PRO A CA 1
ATOM 1203 C C . PRO A 1 155 ? -32.520 -3.739 29.485 1.00 82.19 155 PRO A C 1
ATOM 1205 O O . PRO A 1 155 ? -32.608 -3.845 28.261 1.00 82.19 155 PRO A O 1
ATOM 1208 N N . GLN A 1 156 ? -32.747 -4.757 30.309 1.00 85.06 156 GLN A N 1
ATOM 1209 C CA . GLN A 1 156 ? -33.248 -6.060 29.864 1.00 85.06 156 GLN A CA 1
ATOM 1210 C C . GLN A 1 156 ? -34.779 -6.048 29.711 1.00 85.06 156 GLN A C 1
ATOM 1212 O O . GLN A 1 156 ? -35.460 -5.117 30.138 1.00 85.06 156 GLN A O 1
ATOM 1217 N N . ALA A 1 157 ? -35.345 -7.088 29.094 1.00 83.31 157 ALA A N 1
ATOM 1218 C CA . ALA A 1 157 ? -36.794 -7.215 28.959 1.00 83.31 157 ALA A CA 1
ATOM 1219 C C . ALA A 1 157 ? -37.472 -7.234 30.344 1.00 83.31 157 ALA A C 1
ATOM 1221 O O . ALA A 1 157 ? -37.129 -8.050 31.195 1.00 83.31 157 ALA A O 1
ATOM 1222 N N . GLY A 1 158 ? -38.425 -6.324 30.567 1.00 88.31 158 GLY A N 1
ATOM 1223 C CA . GLY A 1 158 ? -39.109 -6.146 31.856 1.00 88.31 158 GLY A CA 1
ATOM 1224 C C . GLY A 1 158 ? -38.421 -5.174 32.824 1.00 88.31 158 GLY A C 1
ATOM 1225 O O . GLY A 1 158 ? -39.014 -4.808 33.836 1.00 88.31 158 GLY A O 1
ATOM 1226 N N . GLU A 1 159 ? -37.215 -4.701 32.506 1.00 85.75 159 GLU A N 1
ATOM 1227 C CA . GLU A 1 159 ? -36.495 -3.709 33.303 1.00 85.75 159 GLU A CA 1
ATOM 1228 C C . GLU A 1 159 ? -36.909 -2.284 32.905 1.00 85.75 159 GLU A C 1
ATOM 1230 O O . GLU A 1 159 ? -36.880 -1.916 31.729 1.00 85.75 159 GLU A O 1
ATOM 1235 N N . LYS A 1 160 ? -37.266 -1.452 33.891 1.00 79.88 160 LYS A N 1
ATOM 1236 C CA . LYS A 1 160 ? -37.527 -0.021 33.685 1.00 79.88 160 LYS A CA 1
ATOM 1237 C C . LYS A 1 160 ? -36.323 0.798 34.130 1.00 79.88 160 LYS A C 1
ATOM 1239 O O . LYS A 1 160 ? -35.905 0.715 35.280 1.00 79.88 160 LYS A O 1
ATOM 1244 N N . ARG A 1 161 ? -35.801 1.625 33.224 1.00 79.31 161 ARG A N 1
ATOM 1245 C CA . ARG A 1 161 ? -34.804 2.656 33.531 1.00 79.31 161 ARG A CA 1
ATOM 1246 C C . ARG A 1 161 ? -35.500 3.989 33.754 1.00 79.31 161 ARG A C 1
ATOM 1248 O O . ARG A 1 161 ? -36.331 4.381 32.941 1.00 79.31 161 ARG A O 1
ATOM 1255 N N . ILE A 1 162 ? -35.122 4.676 34.825 1.00 75.50 162 ILE A N 1
ATOM 1256 C CA . ILE A 1 162 ? -35.598 6.017 35.160 1.00 75.50 162 ILE A CA 1
ATOM 1257 C C . ILE A 1 162 ? -34.383 6.945 35.156 1.00 75.50 162 ILE A C 1
ATOM 1259 O O . ILE A 1 162 ? -33.332 6.585 35.684 1.00 75.50 162 ILE A O 1
ATOM 1263 N N . LEU A 1 163 ? -34.526 8.105 34.519 1.00 71.00 163 LEU A N 1
ATOM 1264 C CA . LEU A 1 163 ? -33.524 9.166 34.487 1.00 71.00 163 LEU A CA 1
ATOM 1265 C C . LEU A 1 163 ? -34.120 10.381 35.192 1.00 71.00 163 LEU A C 1
ATOM 1267 O O . LEU A 1 163 ? -35.237 10.786 34.877 1.00 71.00 163 LEU A O 1
ATOM 1271 N N . GLY A 1 164 ? -33.391 10.936 36.149 1.00 73.00 164 GLY A N 1
ATOM 1272 C CA . GLY A 1 164 ? -33.847 12.067 36.944 1.00 73.00 164 GLY A CA 1
ATOM 1273 C C . GLY A 1 164 ? -32.791 12.494 37.953 1.00 73.00 1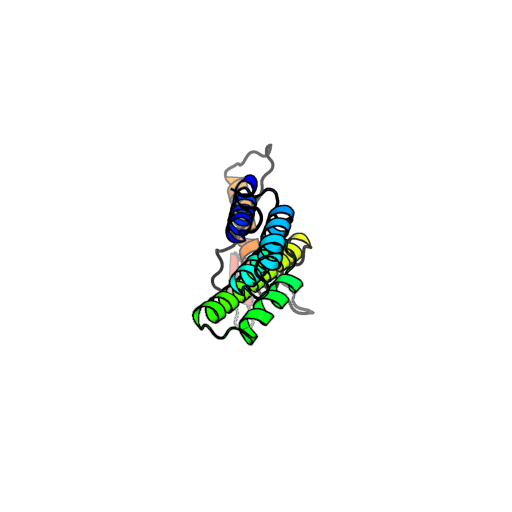64 GLY A C 1
ATOM 1274 O O . GLY A 1 164 ? -31.727 11.882 38.050 1.00 73.00 164 GLY A O 1
ATOM 1275 N N . HIS A 1 165 ? -33.094 13.552 38.697 1.00 72.69 165 HIS A N 1
ATOM 1276 C CA . HIS A 1 165 ? -32.256 14.008 39.795 1.00 72.69 165 HIS A CA 1
ATOM 1277 C C . HIS A 1 165 ? -32.686 13.303 41.083 1.00 72.69 165 HIS A C 1
ATOM 1279 O O . HIS A 1 165 ? -33.826 13.457 41.513 1.00 72.69 165 HIS A O 1
ATOM 1285 N N . LEU A 1 166 ? -31.780 12.542 41.698 1.00 80.06 166 LEU A N 1
ATOM 1286 C CA . LEU A 1 166 ? -32.034 11.916 42.993 1.00 80.06 166 LEU A CA 1
ATOM 1287 C C . LEU A 1 166 ? -31.873 12.968 44.089 1.00 80.06 166 LEU A C 1
ATOM 1289 O O . LEU A 1 166 ? -30.777 13.483 44.304 1.00 80.06 166 LEU A O 1
ATOM 1293 N N . SER A 1 167 ? -32.971 13.313 44.746 1.00 86.81 167 SER A N 1
ATOM 1294 C CA . SER A 1 167 ? -33.014 14.372 45.754 1.00 86.81 167 SER A CA 1
ATOM 1295 C C . SER A 1 167 ? -32.862 13.808 47.163 1.00 86.81 167 SER A C 1
ATOM 1297 O O . SER A 1 167 ? -32.218 14.434 48.005 1.00 86.81 167 SER A O 1
ATOM 1299 N N . ALA A 1 168 ? -33.401 12.613 47.419 1.00 87.19 168 ALA A N 1
ATOM 1300 C CA . ALA A 1 168 ? -33.202 11.907 48.680 1.00 87.19 168 ALA A CA 1
ATOM 1301 C C . ALA A 1 168 ? -33.303 10.383 48.518 1.00 87.19 168 ALA A C 1
ATOM 1303 O O . ALA A 1 168 ? -33.919 9.863 47.587 1.00 87.19 168 ALA A O 1
ATOM 1304 N N . ILE A 1 169 ? -32.696 9.664 49.465 1.00 91.31 169 ILE A N 1
ATOM 1305 C CA . ILE A 1 169 ? -32.872 8.221 49.634 1.00 91.31 169 ILE A CA 1
ATOM 1306 C C . ILE A 1 169 ? -33.342 7.986 51.063 1.00 91.31 169 ILE A C 1
ATOM 1308 O O . ILE A 1 169 ? -32.623 8.295 52.014 1.00 91.31 169 ILE A O 1
ATOM 1312 N N . GLU A 1 170 ? -34.531 7.419 51.211 1.00 93.31 170 GLU A N 1
ATOM 1313 C CA . GLU A 1 170 ? -35.070 7.037 52.511 1.00 93.31 170 GLU A CA 1
ATOM 1314 C C . GLU A 1 170 ? -34.952 5.524 52.684 1.00 93.31 170 GLU A C 1
ATOM 1316 O O . GLU A 1 170 ? -35.546 4.743 51.938 1.00 93.31 170 GLU A O 1
ATOM 1321 N N . CYS A 1 171 ? -34.176 5.106 53.683 1.00 93.69 171 CYS A N 1
ATOM 1322 C CA . CYS A 1 171 ? -34.007 3.701 54.034 1.00 93.69 171 CYS A CA 1
ATOM 1323 C C . CYS A 1 171 ? -34.852 3.372 55.268 1.00 93.69 171 CYS A C 1
ATOM 1325 O O . CYS A 1 171 ? -34.659 3.952 56.337 1.00 93.69 171 CYS A O 1
ATOM 1327 N N . SER A 1 172 ? -35.757 2.406 55.134 1.00 91.31 172 SER A N 1
ATOM 1328 C CA . SER A 1 172 ? -36.475 1.776 56.241 1.00 91.31 172 SER A CA 1
ATOM 1329 C C . SER A 1 172 ? -35.947 0.355 56.473 1.00 91.31 172 SER A C 1
ATOM 1331 O O . SER A 1 172 ? -35.076 -0.126 55.747 1.00 91.31 172 SER A O 1
ATOM 1333 N N . ARG A 1 173 ? -36.462 -0.335 57.499 1.00 90.31 173 ARG A N 1
ATOM 1334 C CA . ARG A 1 173 ? -36.034 -1.708 57.817 1.00 90.31 173 ARG A CA 1
ATOM 1335 C C . ARG A 1 173 ? -36.305 -2.693 56.670 1.00 90.31 173 ARG A C 1
ATOM 1337 O O . ARG A 1 173 ? -35.527 -3.627 56.512 1.00 90.31 173 ARG A O 1
ATOM 1344 N N . ASP A 1 174 ? -37.345 -2.434 55.870 1.00 92.62 174 ASP A N 1
ATOM 1345 C CA . ASP A 1 174 ? -37.848 -3.349 54.835 1.00 92.62 174 ASP A CA 1
ATOM 1346 C C . ASP A 1 174 ? -37.959 -2.703 53.438 1.00 92.62 174 ASP A C 1
ATOM 1348 O O . ASP A 1 174 ? -38.385 -3.356 52.484 1.00 92.62 174 ASP A O 1
ATOM 1352 N N . SER A 1 175 ? -37.604 -1.421 53.281 1.00 91.12 175 SER A N 1
ATOM 1353 C CA . SER A 1 175 ? -37.756 -0.710 52.006 1.00 91.12 175 SER A CA 1
ATOM 1354 C C . SER A 1 175 ? -36.724 0.394 51.794 1.00 91.12 175 SER A C 1
ATOM 1356 O O . SER A 1 175 ? -36.242 1.009 52.742 1.00 91.12 175 SER A O 1
ATOM 1358 N N . ILE A 1 176 ? -36.447 0.692 50.525 1.00 88.69 176 ILE A N 1
ATOM 1359 C CA . ILE A 1 176 ? -35.681 1.866 50.097 1.00 88.69 176 ILE A CA 1
ATOM 1360 C C . ILE A 1 176 ? -36.576 2.672 49.158 1.00 88.69 176 ILE A C 1
ATOM 1362 O O . ILE A 1 176 ? -37.083 2.122 48.178 1.00 88.69 176 ILE A O 1
ATOM 1366 N N . ALA A 1 177 ? -36.779 3.951 49.462 1.00 86.88 177 ALA A N 1
ATOM 1367 C CA . ALA A 1 177 ? -37.480 4.891 48.597 1.00 86.88 177 ALA A CA 1
ATOM 1368 C C . ALA A 1 177 ? -36.484 5.882 47.982 1.00 86.88 177 ALA A C 1
ATOM 1370 O O . ALA A 1 177 ? -35.611 6.410 48.671 1.00 86.88 177 ALA A O 1
ATOM 1371 N N . PHE A 1 178 ? -36.629 6.115 46.679 1.00 83.06 178 PHE A N 1
ATOM 1372 C CA . PHE A 1 178 ? -35.857 7.090 45.912 1.00 83.06 178 PHE A CA 1
ATOM 1373 C C . PHE A 1 178 ? -36.790 8.257 45.581 1.00 83.06 178 PHE A C 1
ATOM 1375 O O . PHE A 1 178 ? -37.834 8.030 44.964 1.00 83.06 178 PHE A O 1
ATOM 1382 N N . LEU A 1 179 ? -36.431 9.462 46.028 1.00 74.88 179 LEU A N 1
ATOM 1383 C CA . LEU A 1 179 ? -37.198 10.701 45.854 1.00 74.88 179 LEU A CA 1
ATOM 1384 C C . LEU A 1 179 ? -36.485 11.657 44.899 1.00 74.88 179 LEU A C 1
ATOM 1386 O O . LEU A 1 179 ? -35.245 11.804 45.030 1.00 74.88 179 LEU A O 1
#

Sequence (179 aa):
AIAANPNFPESYSLLAFIALVRNDEIDDAIGHIRTALRLSPGNENYMLDLAGLHGRKRDFDEAKRLAEGVYKTAQDPNVRTRARSVLQNVSDLQRYSEREREFAGGQSGPDVGESGPRRQSVVVVGADEELTEEKLKELAAAAELESLNRVLRKPQAGEKRILGHLSAIECSRDSIAFL

Solvent-accessible surface area (backbone atoms only — not comparable to full-atom values): 10620 Å² total; per-residue (Å²): 108,52,91,82,44,78,81,46,34,64,54,27,43,51,49,16,51,52,31,49,74,69,71,75,33,67,66,57,16,48,52,26,31,53,50,17,37,70,69,40,72,86,45,57,68,52,44,42,51,46,15,51,52,29,31,75,72,67,38,45,66,62,14,42,54,43,17,51,51,42,40,72,68,45,83,51,67,68,57,24,50,51,21,49,51,51,44,51,52,35,51,50,51,48,54,50,55,48,50,52,48,36,60,75,65,70,46,83,67,80,83,76,75,83,92,68,83,79,82,74,84,78,84,86,73,61,98,86,59,82,82,43,73,66,55,49,51,52,53,50,54,52,50,53,52,52,55,52,59,69,73,47,79,82,78,56,96,95,54,85,86,86,86,80,80,81,75,47,75,50,77,56,99,88,48,77,46,82,71

Nearest PDB structures (foldseek):
  1a17-assembly1_A  TM=8.049E-01  e=1.069E-01  Homo sapiens
  7rqf-assembly1_A  TM=6.483E-01  e=2.495E-02  Pseudomonas aeruginosa PAO1
  3gz1-assembly1_A  TM=8.798E-01  e=2.474E-01  Shigella flexneri
  7dhg-assembly1_C  TM=7.807E-01  e=2.474E-01  Homo sapiens
  4eba-assembly1_A  TM=4.034E-01  e=2.767E-01  Kluyveromyces lactis NRRL Y-1140

pLDDT: mean 83.99, std 15.65, range [38.75, 98.62]

Secondary structure (DSSP, 8-state):
-TTT-TT-HHHHHHHHHHHHHTTS-HHHHHHHHHHHHHHSTT-HHHHHHHHHHHHHTT-HHHHHHHHHHHHHH--SHHHHHHHHHHHHHHHHHHHHHHHHHHHHTT-------SSS-------PPPTT----HHHHHHHHHHHHHHHHHHHSPPPPTTPPP--S----EEE-SS-EEE-